Protein AF-A0A7W0XWY0-F1 (afdb_monomer)

Mean predicted aligned error: 8.89 Å

Foldseek 3Di:
DDDPVPPDDQDLPPDHRDSCLLVAPDAPCDPHDPDLEFAKEFEQDFDEDLPDLQAAHSCRCVVVPNPPPDPDPPPCVSVSRVVSHSYRQIAGPFAQEPVDPVSVPSWRLKYFYFYKYFDPVCVVVVVRGHDRFDQVLLQCLQVPVVTIFTAQPVVRDGDHTDGNSDMDRDGPPDYDHDGDPDTPDAHDPPRPDDGD

Radius of gyration: 17.17 Å; Cα contacts (8 Å, |Δi|>4): 371; chains: 1; bounding box: 44×43×45 Å

Secondary structure (DSSP, 8-state):
---TT------SSS----GGGGGSS-TT-TT-TT--EEEEEEESS-B--TT-TTB-STTHHHHTT-TTS--STT-HHHHHHIIIIIS---EES---BTT-TTTTS---SEEEEEEEEE-HHHHHTT-------HHHHHHHHHH-TTTEEEE-TTT--EE-SS--S-EE-------BSS--SS-SSPPPTT-SSPP-

pLDDT: mean 77.37, std 13.95, range [32.88, 97.62]

Sequence (196 aa):
MPDPMAERNSALERATYVPALHKSPYAGGDDFLGSARERLFGFVNGQTGRGNAQAQGLVHIAKDGLLQRDASAKDDELIGALRHGGDVLNVFGDFPTLSDPRHSNAYSPIWDAQLGLWTPKAVKAGLNKRQIDENRVLNLAATRPDLLTGVNPITGKPELFGSTGVTINCAVIGFTKQAPRMALAPNVPGSQFPPR

Structure (mmCIF, N/CA/C/O backbone):
data_AF-A0A7W0XWY0-F1
#
_entry.id   AF-A0A7W0XWY0-F1
#
loop_
_atom_site.group_PDB
_atom_site.id
_atom_site.type_symbol
_atom_site.label_atom_id
_atom_site.label_alt_id
_atom_site.label_comp_id
_atom_site.label_asym_id
_atom_site.label_entity_id
_atom_site.label_seq_id
_atom_site.pdbx_PDB_ins_code
_atom_site.Cartn_x
_atom_site.Cartn_y
_atom_site.Cartn_z
_atom_site.occupancy
_atom_site.B_iso_or_equiv
_atom_site.auth_seq_id
_atom_site.auth_comp_id
_atom_site.auth_asym_id
_atom_site.auth_atom_id
_atom_site.pdbx_PDB_model_num
ATOM 1 N N . MET A 1 1 ? 26.214 19.942 11.281 1.00 32.88 1 MET A N 1
ATOM 2 C CA . MET A 1 1 ? 24.767 19.926 11.586 1.00 32.88 1 MET A CA 1
ATOM 3 C C . MET A 1 1 ? 24.182 18.727 10.857 1.00 32.88 1 MET A C 1
ATOM 5 O O . MET A 1 1 ? 24.562 18.561 9.703 1.00 32.88 1 MET A O 1
ATOM 9 N N . PRO A 1 2 ? 23.393 17.847 11.493 1.00 37.28 2 PRO A N 1
ATOM 10 C CA . PRO A 1 2 ? 22.770 16.747 10.767 1.00 37.28 2 PRO A CA 1
ATOM 11 C C . PRO A 1 2 ? 21.745 17.316 9.777 1.00 37.28 2 PRO A C 1
ATOM 13 O O . PRO A 1 2 ? 21.046 18.277 10.091 1.00 37.28 2 PRO A O 1
ATOM 16 N N . ASP A 1 3 ? 21.732 16.756 8.571 1.00 39.22 3 ASP A N 1
ATOM 17 C CA . ASP A 1 3 ? 20.819 17.110 7.486 1.00 39.22 3 ASP A CA 1
ATOM 18 C C . ASP A 1 3 ? 19.358 16.868 7.927 1.00 39.22 3 ASP A C 1
ATOM 20 O O . ASP A 1 3 ? 19.027 15.738 8.300 1.00 39.22 3 ASP A O 1
ATOM 24 N N . PRO A 1 4 ? 18.477 17.886 7.907 1.00 44.53 4 PRO A N 1
ATOM 25 C CA . PRO A 1 4 ? 17.064 17.730 8.251 1.00 44.53 4 PRO A CA 1
ATOM 26 C C . PRO A 1 4 ? 16.292 16.777 7.316 1.00 44.53 4 PRO A C 1
ATOM 28 O O . PRO A 1 4 ? 15.155 16.436 7.624 1.00 44.53 4 PRO A O 1
ATOM 31 N N . MET A 1 5 ? 16.891 16.279 6.225 1.00 41.19 5 MET A N 1
ATOM 32 C CA . MET A 1 5 ? 16.330 15.198 5.397 1.00 41.19 5 MET A CA 1
ATOM 33 C C . MET A 1 5 ? 16.574 13.777 5.945 1.00 41.19 5 MET A C 1
ATOM 35 O O . MET A 1 5 ? 16.232 12.789 5.294 1.00 41.19 5 MET A O 1
ATOM 39 N N . ALA A 1 6 ? 17.168 13.632 7.134 1.00 43.97 6 ALA A N 1
ATOM 40 C CA . ALA A 1 6 ? 17.471 12.332 7.737 1.00 43.97 6 ALA A CA 1
ATOM 41 C C . ALA A 1 6 ? 16.318 11.705 8.549 1.00 43.97 6 ALA A C 1
ATOM 43 O O . ALA A 1 6 ? 16.554 10.733 9.270 1.00 43.97 6 ALA A O 1
ATOM 44 N N . GLU A 1 7 ? 15.082 12.198 8.438 1.00 41.78 7 GLU A N 1
ATOM 45 C CA . GLU A 1 7 ? 13.916 11.503 8.994 1.00 41.78 7 GLU A CA 1
ATOM 46 C C . GLU A 1 7 ? 13.498 10.379 8.033 1.00 41.78 7 GLU A C 1
ATOM 48 O O . GLU A 1 7 ? 12.750 10.557 7.073 1.00 41.78 7 GLU A O 1
ATOM 53 N N . ARG A 1 8 ? 14.108 9.207 8.229 1.00 48.16 8 ARG A N 1
ATOM 54 C CA . ARG A 1 8 ? 13.886 8.018 7.402 1.00 48.16 8 ARG A CA 1
ATOM 55 C C . ARG A 1 8 ? 12.762 7.188 8.002 1.00 48.16 8 ARG A C 1
ATOM 57 O O . ARG A 1 8 ? 12.787 6.901 9.196 1.00 48.16 8 ARG A O 1
ATOM 64 N N . ASN A 1 9 ? 11.827 6.760 7.155 1.00 48.00 9 ASN A N 1
ATOM 65 C CA . ASN A 1 9 ? 10.759 5.826 7.515 1.00 48.00 9 ASN A CA 1
ATOM 66 C C . ASN A 1 9 ? 11.338 4.645 8.315 1.00 48.00 9 ASN A C 1
ATOM 68 O O . ASN A 1 9 ? 12.220 3.932 7.835 1.00 48.00 9 ASN A O 1
ATOM 72 N N . SER A 1 10 ? 10.894 4.506 9.566 1.00 48.12 10 SER A N 1
ATOM 73 C CA . SER A 1 10 ? 11.545 3.693 10.600 1.00 48.12 10 SER A CA 1
ATOM 74 C C . SER A 1 10 ? 11.177 2.209 10.524 1.00 48.12 10 SER A C 1
ATOM 76 O O . SER A 1 10 ? 12.007 1.357 10.830 1.00 48.12 10 SER A O 1
ATOM 78 N N . ALA A 1 11 ? 9.959 1.912 10.078 1.00 56.91 11 ALA A N 1
ATOM 79 C CA . ALA A 1 11 ? 9.431 0.607 9.692 1.00 56.91 11 ALA A CA 1
ATOM 80 C C . ALA A 1 11 ? 7.979 0.818 9.240 1.00 56.91 11 ALA A C 1
ATOM 82 O O . ALA A 1 11 ? 7.273 1.619 9.850 1.00 56.91 11 ALA A O 1
ATOM 83 N N . LEU A 1 12 ? 7.511 0.102 8.213 1.00 57.78 12 LEU A N 1
ATOM 84 C CA . LEU A 1 12 ? 6.097 0.163 7.822 1.00 57.78 12 LEU A CA 1
ATOM 85 C C . LEU A 1 12 ? 5.215 -0.684 8.769 1.00 57.78 12 LEU A C 1
ATOM 87 O O . LEU A 1 12 ? 4.090 -0.297 9.066 1.00 57.78 12 LEU A O 1
ATOM 91 N N . GLU A 1 13 ? 5.748 -1.795 9.302 1.00 58.91 13 GLU A N 1
ATOM 92 C CA . GLU A 1 13 ? 4.983 -2.804 10.056 1.00 58.91 13 GLU A CA 1
ATOM 93 C C . GLU A 1 13 ? 5.849 -3.530 11.107 1.00 58.91 13 GLU A C 1
ATOM 95 O O . GLU A 1 13 ? 6.404 -4.589 10.834 1.00 58.91 13 GLU A O 1
ATOM 100 N N . ARG A 1 14 ? 6.008 -2.971 12.320 1.00 57.56 14 ARG A N 1
ATOM 101 C CA . ARG A 1 14 ? 6.750 -3.613 13.443 1.00 57.56 14 ARG A CA 1
ATOM 102 C C . ARG A 1 14 ? 8.104 -4.242 13.033 1.00 57.56 14 ARG A C 1
ATOM 104 O O . ARG A 1 14 ? 8.535 -5.239 13.610 1.00 57.56 14 ARG A O 1
ATOM 111 N N . ALA A 1 15 ? 8.766 -3.660 12.034 1.00 62.00 15 ALA A N 1
ATOM 112 C CA . ALA A 1 15 ? 9.993 -4.179 11.449 1.00 62.00 15 ALA A CA 1
ATOM 113 C C . ALA A 1 15 ? 11.229 -3.624 12.168 1.00 62.00 15 ALA A C 1
ATOM 115 O O . ALA A 1 15 ? 11.180 -2.603 12.856 1.00 62.00 15 ALA A O 1
ATOM 116 N N . THR A 1 16 ? 12.366 -4.294 11.993 1.00 60.44 16 THR A N 1
ATOM 117 C CA . THR A 1 16 ? 13.658 -3.773 12.443 1.00 60.44 16 THR A CA 1
ATOM 118 C C . THR A 1 16 ? 14.030 -2.539 11.621 1.00 60.44 16 THR A C 1
ATOM 120 O O . THR A 1 16 ? 13.948 -2.559 10.396 1.00 60.44 16 THR A O 1
ATOM 123 N N . TYR A 1 17 ? 14.477 -1.471 12.282 1.00 64.44 17 TYR A N 1
ATOM 124 C CA . TYR A 1 17 ? 14.991 -0.284 11.600 1.00 64.44 17 TYR A CA 1
ATOM 125 C C . TYR A 1 17 ? 16.298 -0.609 10.862 1.00 64.44 17 TYR A C 1
ATOM 127 O O . TYR A 1 17 ? 17.313 -0.917 11.489 1.00 64.44 17 TYR A O 1
ATOM 135 N N . VAL A 1 18 ? 16.282 -0.525 9.527 1.00 66.56 18 VAL A N 1
ATOM 136 C CA . VAL A 1 18 ? 17.444 -0.815 8.666 1.00 66.56 18 VAL A CA 1
ATOM 137 C C . VAL A 1 18 ? 17.745 0.383 7.750 1.00 66.56 18 VAL A C 1
ATOM 139 O O . VAL A 1 18 ? 17.424 0.367 6.561 1.00 66.56 18 VAL A O 1
ATOM 142 N N . PRO A 1 19 ? 18.404 1.446 8.249 1.00 67.75 19 PRO A N 1
ATOM 143 C CA . PRO A 1 19 ? 18.648 2.673 7.478 1.00 67.75 19 PRO A CA 1
ATOM 144 C C . PRO A 1 19 ? 19.548 2.480 6.255 1.00 67.75 19 PRO A C 1
ATOM 146 O O . PRO A 1 19 ? 19.535 3.308 5.340 1.00 67.75 19 PRO A O 1
ATOM 149 N N . ALA A 1 20 ? 20.336 1.403 6.231 1.00 70.44 20 ALA A N 1
ATOM 150 C CA . ALA A 1 20 ? 21.162 1.033 5.089 1.00 70.44 20 ALA A CA 1
ATOM 151 C C . ALA A 1 20 ? 20.321 0.655 3.857 1.00 70.44 20 ALA A C 1
ATOM 153 O O . ALA A 1 20 ? 20.777 0.869 2.737 1.00 70.44 20 ALA A O 1
ATOM 154 N N . LEU A 1 21 ? 19.084 0.175 4.047 1.00 71.06 21 LEU A N 1
ATOM 155 C CA . LEU A 1 21 ? 18.199 -0.250 2.960 1.00 71.06 21 LEU A CA 1
ATOM 156 C C . LEU A 1 21 ? 17.805 0.908 2.029 1.00 71.06 21 LEU A C 1
ATOM 158 O O . LEU A 1 21 ? 17.589 0.696 0.840 1.00 71.06 21 LEU A O 1
ATOM 162 N N . HIS A 1 22 ? 17.817 2.146 2.530 1.00 66.94 22 HIS A N 1
ATOM 163 C CA . HIS A 1 22 ? 17.632 3.352 1.717 1.00 66.94 22 HIS A CA 1
ATOM 164 C C . HIS A 1 22 ? 18.698 3.516 0.614 1.00 66.94 22 HIS A C 1
ATOM 166 O O . HIS A 1 22 ? 18.464 4.220 -0.359 1.00 66.94 22 HIS A O 1
ATOM 172 N N . LYS A 1 23 ? 19.865 2.869 0.744 1.00 70.06 23 LYS A N 1
ATOM 173 C CA . LYS A 1 23 ? 20.931 2.891 -0.273 1.00 70.06 23 LYS A CA 1
ATOM 174 C C . LYS A 1 23 ? 20.778 1.810 -1.348 1.00 70.06 23 LYS A C 1
ATOM 176 O O . LYS A 1 23 ? 21.657 1.686 -2.195 1.00 70.06 23 LYS A O 1
ATOM 181 N N . SER A 1 24 ? 19.731 0.987 -1.286 1.00 68.62 24 SER A N 1
ATOM 182 C CA . SER A 1 24 ? 19.459 0.025 -2.357 1.00 68.62 24 SER A CA 1
ATOM 183 C C . SER A 1 24 ? 19.199 0.760 -3.683 1.00 68.62 24 SER A C 1
ATOM 185 O O . SER A 1 24 ? 18.782 1.922 -3.645 1.00 68.62 24 SER A O 1
ATOM 187 N N . PRO A 1 25 ? 19.465 0.122 -4.842 1.00 63.25 25 PRO A N 1
ATOM 188 C CA . PRO A 1 25 ? 19.275 0.739 -6.156 1.00 63.25 25 PRO A CA 1
ATOM 189 C C . PRO A 1 25 ? 17.911 1.435 -6.260 1.00 63.25 25 PRO A C 1
ATOM 191 O O . PRO A 1 25 ? 16.934 0.932 -5.712 1.00 63.25 25 PRO A O 1
ATOM 194 N N . TYR A 1 26 ? 17.912 2.620 -6.873 1.00 69.06 26 TYR A N 1
ATOM 195 C CA . TYR A 1 26 ? 16.902 3.690 -6.840 1.00 69.06 26 TYR A CA 1
ATOM 196 C C . TYR A 1 26 ? 15.415 3.269 -6.770 1.00 69.06 26 TYR A C 1
ATOM 198 O O . TYR A 1 26 ? 14.980 2.278 -7.352 1.00 69.06 26 TYR A O 1
ATOM 206 N N . ALA A 1 27 ? 14.617 4.078 -6.061 1.00 69.69 27 ALA A N 1
ATOM 207 C CA . ALA A 1 27 ? 13.162 3.935 -5.974 1.00 69.69 27 ALA A CA 1
ATOM 208 C C . ALA A 1 27 ? 12.487 4.124 -7.347 1.00 69.69 27 ALA A C 1
ATOM 210 O O . ALA A 1 27 ? 13.005 4.851 -8.195 1.00 69.69 27 ALA A O 1
ATOM 211 N N . GLY A 1 28 ? 11.351 3.458 -7.577 1.00 67.56 28 GLY A N 1
ATOM 212 C CA . GLY A 1 28 ? 10.678 3.448 -8.882 1.00 67.56 28 GLY A CA 1
ATOM 213 C C . GLY A 1 28 ? 11.388 2.631 -9.969 1.00 67.56 28 GLY A C 1
ATOM 214 O O . GLY A 1 28 ? 10.981 2.685 -11.123 1.00 67.56 28 GLY A O 1
ATOM 215 N N . GLY A 1 29 ? 12.429 1.870 -9.618 1.00 66.56 29 GLY A N 1
ATOM 216 C CA . GLY A 1 29 ? 13.173 1.001 -10.533 1.00 66.56 29 GLY A CA 1
ATOM 217 C C . GLY A 1 29 ? 12.490 -0.328 -10.866 1.00 66.56 29 GLY A C 1
ATOM 218 O O . GLY A 1 29 ? 13.192 -1.282 -11.176 1.00 66.56 29 GLY A O 1
ATOM 219 N N . ASP A 1 30 ? 11.170 -0.432 -10.759 1.00 71.81 30 ASP A N 1
ATOM 220 C CA . ASP A 1 30 ? 10.444 -1.654 -11.127 1.00 71.81 30 ASP A CA 1
ATOM 221 C C . ASP A 1 30 ? 10.714 -2.040 -12.592 1.00 71.81 30 ASP A C 1
ATOM 223 O O . ASP A 1 30 ? 10.689 -1.168 -13.461 1.00 71.81 30 ASP A O 1
ATOM 227 N N . ASP A 1 31 ? 11.023 -3.312 -12.859 1.00 67.38 31 ASP A N 1
ATOM 228 C CA . ASP A 1 31 ? 11.358 -3.844 -14.195 1.00 67.38 31 ASP A CA 1
ATOM 229 C C . ASP A 1 31 ? 12.529 -3.150 -14.949 1.00 67.38 31 ASP A C 1
ATOM 231 O O . ASP A 1 31 ? 12.744 -3.372 -16.146 1.00 67.38 31 ASP A O 1
ATOM 235 N N . PHE A 1 32 ? 13.353 -2.334 -14.276 1.00 61.06 32 PHE A N 1
ATOM 236 C CA . PHE A 1 32 ? 14.534 -1.712 -14.892 1.00 61.06 32 PHE A CA 1
ATOM 237 C C . PHE A 1 32 ? 15.769 -2.627 -14.888 1.00 61.06 32 PHE A C 1
ATOM 239 O O . PHE A 1 32 ? 16.029 -3.369 -13.938 1.00 61.06 32 PHE A O 1
ATOM 246 N N . LEU A 1 33 ? 16.614 -2.508 -15.925 1.00 56.12 33 LEU A N 1
ATOM 247 C CA . LEU A 1 33 ? 17.887 -3.234 -16.015 1.00 56.12 33 LEU A CA 1
ATOM 248 C C . LEU A 1 33 ? 18.756 -2.968 -14.771 1.00 56.12 33 LEU A C 1
ATOM 250 O O . LEU A 1 33 ? 19.135 -1.830 -14.493 1.00 56.12 33 LEU A O 1
ATOM 254 N N . GLY A 1 34 ? 19.098 -4.036 -14.045 1.00 55.56 34 GLY A N 1
ATOM 255 C CA . GLY A 1 34 ? 19.919 -3.963 -12.832 1.00 55.56 34 GLY A CA 1
ATOM 256 C C . GLY A 1 34 ? 19.151 -3.600 -11.556 1.00 55.56 34 GLY A C 1
ATOM 257 O O . GLY A 1 34 ? 19.778 -3.396 -10.516 1.00 55.56 34 GLY A O 1
ATOM 258 N N . SER A 1 35 ? 17.819 -3.533 -11.614 1.00 66.75 35 SER A N 1
ATOM 259 C CA . SER A 1 35 ? 16.963 -3.387 -10.442 1.00 66.75 35 SER A CA 1
ATOM 260 C C . SER A 1 35 ? 16.422 -4.740 -9.993 1.00 66.75 35 SER A C 1
ATOM 262 O O . SER A 1 35 ? 15.996 -5.559 -10.799 1.00 66.75 35 SER A O 1
ATOM 264 N N . ALA A 1 36 ? 16.441 -4.961 -8.683 1.00 63.75 36 ALA A N 1
ATOM 265 C CA . ALA A 1 36 ? 15.803 -6.098 -8.028 1.00 63.75 36 ALA A CA 1
ATOM 266 C C . ALA A 1 36 ? 14.648 -5.593 -7.151 1.00 63.75 36 ALA A C 1
ATOM 268 O O . ALA A 1 36 ? 14.542 -5.994 -5.991 1.00 63.75 36 ALA A O 1
ATOM 269 N N . ARG A 1 37 ? 13.898 -4.605 -7.669 1.00 78.38 37 ARG A N 1
ATOM 270 C CA . ARG A 1 37 ? 12.720 -4.011 -7.035 1.00 78.38 37 ARG A CA 1
ATOM 271 C C . ARG A 1 37 ? 11.464 -4.385 -7.805 1.00 78.38 37 ARG A C 1
ATOM 273 O O . ARG A 1 37 ? 11.477 -4.319 -9.025 1.00 78.38 37 ARG A O 1
ATOM 280 N N . GLU A 1 38 ? 10.398 -4.650 -7.063 1.00 80.12 38 GLU A N 1
ATOM 281 C CA . GLU A 1 38 ? 9.042 -4.853 -7.574 1.00 80.12 38 GLU A CA 1
ATOM 282 C C . GLU A 1 38 ? 8.068 -3.970 -6.779 1.00 80.12 38 GLU A C 1
ATOM 284 O O . GLU A 1 38 ? 8.341 -3.606 -5.630 1.00 80.12 38 GLU A O 1
ATOM 289 N N . ARG A 1 39 ? 6.937 -3.582 -7.368 1.00 86.19 39 ARG A N 1
ATOM 290 C CA . ARG A 1 39 ? 5.938 -2.742 -6.700 1.00 86.19 39 ARG A CA 1
ATOM 291 C C . ARG A 1 39 ? 5.129 -3.534 -5.680 1.00 86.19 39 ARG A C 1
ATOM 293 O O . ARG A 1 39 ? 4.602 -4.611 -5.955 1.00 86.19 39 ARG A O 1
ATOM 300 N N . LEU A 1 40 ? 4.960 -2.940 -4.502 1.00 86.69 40 LEU A N 1
ATOM 301 C CA . LEU A 1 40 ? 4.012 -3.407 -3.494 1.00 86.69 40 LEU A CA 1
ATOM 302 C C . LEU A 1 40 ? 3.068 -2.268 -3.142 1.00 86.69 40 LEU A C 1
ATOM 304 O O . LEU A 1 40 ? 3.503 -1.211 -2.680 1.00 86.69 40 LEU A O 1
ATOM 308 N N . PHE A 1 41 ? 1.775 -2.470 -3.360 1.00 89.56 41 PHE A N 1
ATOM 309 C CA . PHE A 1 41 ? 0.780 -1.453 -3.063 1.00 89.56 41 PHE A CA 1
ATOM 310 C C . PHE A 1 41 ? 0.221 -1.670 -1.662 1.00 89.56 41 PHE A C 1
ATOM 312 O O . PHE A 1 41 ? -0.251 -2.755 -1.316 1.00 89.56 41 PHE A O 1
ATOM 319 N N . GLY A 1 42 ? 0.251 -0.603 -0.872 1.00 90.38 42 GLY A N 1
ATOM 320 C CA . GLY A 1 42 ? -0.350 -0.537 0.455 1.00 90.38 42 GLY A CA 1
ATOM 321 C C . GLY A 1 42 ? -1.226 0.701 0.571 1.00 90.38 42 GLY A C 1
ATOM 322 O O . GLY A 1 42 ? -1.146 1.607 -0.255 1.00 90.38 42 GLY A O 1
ATOM 323 N N . PHE A 1 43 ? -2.068 0.768 1.598 1.00 91.25 43 PHE A N 1
ATOM 324 C CA . PHE A 1 43 ? -2.921 1.934 1.834 1.00 91.25 43 PHE A CA 1
ATOM 325 C C . PHE A 1 43 ? -2.644 2.520 3.211 1.00 91.25 43 PHE A C 1
ATOM 327 O O . PHE A 1 43 ? -2.580 1.798 4.199 1.00 91.25 43 PHE A O 1
ATOM 334 N N . VAL A 1 44 ? -2.490 3.839 3.298 1.00 90.00 44 VAL A N 1
ATOM 335 C CA . VAL A 1 44 ? -2.285 4.538 4.574 1.00 90.00 44 VAL A CA 1
ATOM 336 C C . VAL A 1 44 ? -3.553 4.494 5.412 1.00 90.00 44 VAL A C 1
ATOM 338 O O . VAL A 1 44 ? -3.524 4.203 6.606 1.00 90.00 44 VAL A O 1
ATOM 341 N N . ASN A 1 45 ? -4.684 4.782 4.777 1.00 91.19 45 ASN A N 1
ATOM 342 C CA . ASN A 1 45 ? -6.006 4.775 5.378 1.00 91.19 45 ASN A CA 1
ATOM 343 C C . ASN A 1 45 ? -6.944 3.843 4.602 1.00 91.19 45 ASN A C 1
ATOM 345 O O . ASN A 1 45 ? -6.588 3.281 3.575 1.00 91.19 45 ASN A O 1
ATOM 349 N N . GLY A 1 46 ? -8.164 3.698 5.099 1.00 90.12 46 GLY A N 1
ATOM 350 C CA . GLY A 1 46 ? -9.192 2.865 4.495 1.00 90.12 46 GLY A CA 1
ATOM 351 C C . GLY A 1 46 ? -10.340 2.688 5.471 1.00 90.12 46 GLY A C 1
ATOM 352 O O . GLY A 1 46 ? -10.437 3.417 6.466 1.00 90.12 46 GLY A O 1
ATOM 353 N N . GLN A 1 47 ? -11.244 1.766 5.164 1.00 90.06 47 GLN A N 1
ATOM 354 C CA . GLN A 1 47 ? -12.262 1.383 6.133 1.00 90.06 47 GLN A CA 1
ATOM 355 C C . GLN A 1 47 ? -11.627 0.557 7.259 1.00 90.06 47 GLN A C 1
ATOM 357 O O . GLN A 1 47 ? -10.575 -0.057 7.078 1.00 90.06 47 GLN A O 1
ATOM 362 N N . THR A 1 48 ? -12.251 0.562 8.435 1.00 86.12 48 THR A N 1
ATOM 363 C CA . THR A 1 48 ? -11.787 -0.209 9.597 1.00 86.12 48 THR A CA 1
ATOM 364 C C . THR A 1 48 ? -12.917 -1.041 10.201 1.00 86.12 48 THR A C 1
ATOM 366 O O . THR A 1 48 ? -14.030 -1.053 9.657 1.00 86.12 48 THR A O 1
ATOM 369 N N . GLY A 1 49 ? -12.623 -1.765 11.282 1.00 80.38 49 GLY A N 1
ATOM 370 C CA . GLY A 1 49 ? -13.550 -2.649 11.972 1.00 80.38 49 GLY A CA 1
ATOM 371 C C . GLY A 1 49 ? -13.334 -4.126 11.643 1.00 80.38 49 GLY A C 1
ATOM 372 O O . GLY A 1 49 ? -13.377 -4.539 10.487 1.00 80.38 49 GLY A O 1
ATOM 373 N N . ARG A 1 50 ? -13.215 -4.946 12.690 1.00 74.94 50 ARG A N 1
ATOM 374 C CA . ARG A 1 50 ? -12.998 -6.406 12.635 1.00 74.94 50 ARG A CA 1
ATOM 375 C C . ARG A 1 50 ? -14.014 -7.191 11.791 1.00 74.94 50 ARG A C 1
ATOM 377 O O . ARG A 1 50 ? -13.676 -8.225 11.227 1.00 74.94 50 ARG A O 1
ATOM 384 N N . GLY A 1 51 ? -15.266 -6.738 11.734 1.00 78.06 51 GLY A N 1
ATOM 385 C CA . GLY A 1 51 ? -16.328 -7.376 10.941 1.00 78.06 51 GLY A CA 1
ATOM 386 C C . GLY A 1 51 ? -16.443 -6.847 9.509 1.00 78.06 51 GLY A C 1
ATOM 387 O O . GLY A 1 51 ? -17.318 -7.283 8.762 1.00 78.06 51 GLY A O 1
ATOM 388 N N . ASN A 1 52 ? -15.612 -5.878 9.126 1.00 84.06 52 ASN A N 1
ATOM 389 C CA . ASN A 1 52 ? -15.723 -5.213 7.842 1.00 84.06 52 ASN A CA 1
ATOM 390 C C . ASN A 1 52 ? -14.826 -5.888 6.800 1.00 84.06 52 ASN A C 1
ATOM 392 O O . ASN A 1 52 ? -13.615 -5.709 6.797 1.00 84.06 52 ASN A O 1
ATOM 396 N N . ALA A 1 53 ? -15.426 -6.578 5.829 1.00 84.94 53 ALA A N 1
ATOM 397 C CA . ALA A 1 53 ? -14.686 -7.198 4.725 1.00 84.94 53 ALA A CA 1
ATOM 398 C C . ALA A 1 53 ? -13.934 -6.192 3.825 1.00 84.94 53 ALA A C 1
ATOM 400 O O . ALA A 1 53 ? -13.140 -6.601 2.977 1.00 84.94 53 ALA A O 1
ATOM 401 N N . GLN A 1 54 ? -14.213 -4.893 3.962 1.00 88.06 54 GLN A N 1
ATOM 402 C CA . GLN A 1 54 ? -13.516 -3.806 3.277 1.00 88.06 54 GLN A CA 1
ATOM 403 C C . GLN A 1 54 ? -12.430 -3.146 4.137 1.00 88.06 54 GLN A C 1
ATOM 405 O O . GLN A 1 54 ? -11.833 -2.171 3.681 1.00 88.06 54 GLN A O 1
ATOM 410 N N . ALA A 1 55 ? -12.191 -3.637 5.358 1.00 86.81 55 ALA A N 1
ATOM 411 C CA . ALA A 1 55 ? -11.104 -3.150 6.189 1.00 86.81 55 ALA A CA 1
ATOM 412 C C . ALA A 1 55 ? -9.762 -3.302 5.457 1.00 86.81 55 ALA A C 1
ATOM 414 O O . ALA A 1 55 ? -9.495 -4.351 4.862 1.00 86.81 55 ALA A O 1
ATOM 415 N N . GLN A 1 56 ? -8.981 -2.218 5.435 1.00 87.94 56 GLN A N 1
ATOM 416 C CA . GLN A 1 56 ? -7.641 -2.166 4.851 1.00 87.94 56 GLN A CA 1
ATOM 417 C C . GLN A 1 56 ? -6.917 -0.890 5.300 1.00 87.94 56 GLN A C 1
ATOM 419 O O . GLN A 1 56 ? -7.520 0.187 5.350 1.00 87.94 56 GLN A O 1
ATOM 424 N N . GLY A 1 57 ? -5.612 -0.999 5.540 1.00 87.06 57 GLY A N 1
ATOM 425 C CA . GLY A 1 57 ? -4.686 0.131 5.597 1.00 87.06 57 GLY A CA 1
ATOM 426 C C . GLY A 1 57 ? -3.931 0.281 6.919 1.00 87.06 57 GLY A C 1
ATOM 427 O O . GLY A 1 57 ? -4.376 -0.189 7.962 1.00 87.06 57 GLY A O 1
ATOM 428 N N . LEU A 1 58 ? -2.794 0.984 6.876 1.00 83.19 58 LEU A N 1
ATOM 429 C CA . LEU A 1 58 ? -1.809 1.095 7.965 1.00 83.19 58 LEU A CA 1
ATOM 430 C C . LEU A 1 58 ? -2.415 1.549 9.299 1.00 83.19 58 LEU A C 1
ATOM 432 O O . LEU A 1 58 ? -2.050 1.052 10.362 1.00 83.19 58 LEU A O 1
ATOM 436 N N . VAL A 1 59 ? -3.359 2.493 9.267 1.00 80.94 59 VAL A N 1
ATOM 437 C CA . VAL A 1 59 ? -3.969 3.040 10.494 1.00 80.94 59 VAL A CA 1
ATOM 438 C C . VAL A 1 59 ? -5.024 2.130 11.127 1.00 80.94 59 VAL A C 1
ATOM 440 O O . VAL A 1 59 ? -5.556 2.485 12.178 1.00 80.94 59 VAL A O 1
ATOM 443 N N . HIS A 1 60 ? -5.370 0.997 10.512 1.00 78.00 60 HIS A N 1
ATOM 444 C CA . HIS A 1 60 ? -6.457 0.137 10.978 1.00 78.00 60 HIS A CA 1
ATOM 445 C C . HIS A 1 60 ? -6.243 -0.343 12.422 1.00 78.00 60 HIS A C 1
ATOM 447 O O . HIS A 1 60 ? -7.067 -0.054 13.285 1.00 78.00 60 HIS A O 1
ATOM 453 N N . ILE A 1 61 ? -5.102 -0.982 12.713 1.00 77.56 61 ILE A N 1
ATOM 454 C CA . ILE A 1 61 ? -4.761 -1.506 14.054 1.00 77.56 61 ILE A CA 1
ATOM 455 C C . ILE A 1 61 ? -4.753 -0.397 15.115 1.00 77.56 61 ILE A C 1
ATOM 457 O O . ILE A 1 61 ? -5.130 -0.622 16.265 1.00 77.56 61 ILE A O 1
ATOM 461 N N . ALA A 1 62 ? -4.366 0.820 14.725 1.00 79.19 62 ALA A N 1
ATOM 462 C CA . ALA A 1 62 ? -4.415 1.994 15.590 1.00 79.19 62 ALA A CA 1
ATOM 463 C C . ALA A 1 62 ? -5.840 2.424 15.921 1.00 79.19 62 ALA A C 1
ATOM 465 O O . ALA A 1 62 ? -6.174 2.599 17.092 1.00 79.19 62 ALA A O 1
ATOM 466 N N . LYS A 1 63 ? -6.682 2.581 14.900 1.00 81.75 63 LYS A N 1
ATOM 467 C CA . LYS A 1 63 ? -8.064 3.039 15.070 1.00 81.75 63 LYS A CA 1
ATOM 468 C C . LYS A 1 63 ? -8.942 2.022 15.782 1.00 81.75 63 LYS A C 1
ATOM 470 O O . LYS A 1 63 ? -9.849 2.423 16.504 1.00 81.75 63 LYS A O 1
ATOM 475 N N . ASP A 1 64 ? -8.625 0.745 15.631 1.00 77.69 64 ASP A N 1
ATOM 476 C CA . ASP A 1 64 ? -9.350 -0.341 16.280 1.00 77.69 64 ASP A CA 1
ATOM 477 C C . ASP A 1 64 ? -8.814 -0.622 17.705 1.00 77.69 64 ASP A C 1
ATOM 479 O O . ASP A 1 64 ? -9.309 -1.512 18.389 1.00 77.69 64 ASP A O 1
ATOM 483 N N . GLY A 1 65 ? -7.845 0.170 18.195 1.00 80.62 65 GLY A N 1
ATOM 484 C CA . GLY A 1 65 ? -7.392 0.152 19.594 1.00 80.62 65 GLY A CA 1
ATOM 485 C C . GLY A 1 65 ? -6.393 -0.957 19.938 1.00 80.62 65 GLY A C 1
ATOM 486 O O . GLY A 1 65 ? -6.168 -1.245 21.113 1.00 80.62 65 GLY A O 1
ATOM 487 N N . LEU A 1 66 ? -5.767 -1.570 18.933 1.00 80.94 66 LEU A N 1
ATOM 488 C CA . LEU A 1 66 ? -4.968 -2.787 19.082 1.00 80.94 66 LEU A CA 1
ATOM 489 C C . LEU A 1 66 ? -3.449 -2.539 19.119 1.00 80.94 66 LEU A C 1
ATOM 491 O O . LEU A 1 66 ? -2.681 -3.486 19.235 1.00 80.94 66 LEU A O 1
ATOM 495 N N . LEU A 1 67 ? -2.973 -1.287 19.077 1.00 78.06 67 LEU A N 1
ATOM 496 C CA . LEU A 1 67 ? -1.524 -0.988 19.078 1.00 78.06 67 LEU A CA 1
ATOM 497 C C . LEU A 1 67 ? -0.776 -1.495 20.312 1.00 78.06 67 LEU A C 1
ATOM 499 O O . LEU A 1 67 ? 0.394 -1.853 20.215 1.00 78.06 67 LEU A O 1
ATOM 503 N N . GLN A 1 68 ? -1.442 -1.497 21.466 1.00 80.25 68 GLN A N 1
ATOM 504 C CA . GLN A 1 68 ? -0.84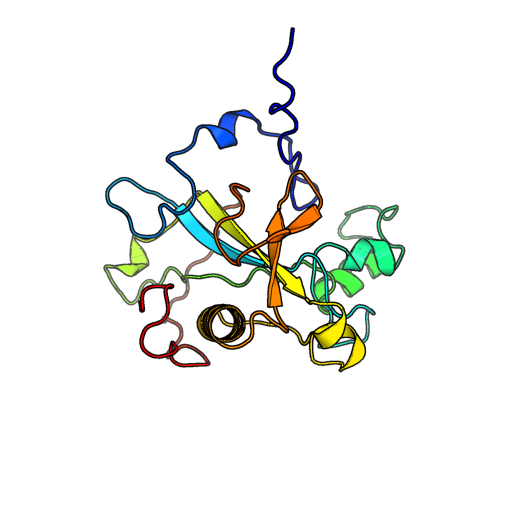4 -1.903 22.740 1.00 80.25 68 GLN A CA 1
ATOM 505 C C . GLN A 1 68 ? -0.915 -3.419 22.970 1.00 80.25 68 GLN A C 1
ATOM 507 O O . GLN A 1 68 ? -0.488 -3.903 24.015 1.00 80.25 68 GLN A O 1
ATOM 512 N N . ARG A 1 69 ? -1.496 -4.167 22.025 1.00 80.62 69 ARG A N 1
ATOM 513 C CA . ARG A 1 69 ? -1.620 -5.621 22.102 1.00 80.62 69 ARG A CA 1
ATOM 514 C C . ARG A 1 69 ? -0.279 -6.289 21.806 1.00 80.62 69 ARG A C 1
ATOM 516 O O . ARG A 1 69 ? 0.537 -5.788 21.019 1.00 80.62 69 ARG A O 1
ATOM 523 N N . ASP A 1 70 ? -0.057 -7.424 22.458 1.00 80.50 70 ASP A N 1
ATOM 524 C CA . ASP A 1 70 ? 1.121 -8.246 22.220 1.00 80.50 70 ASP A CA 1
ATOM 525 C C . ASP A 1 70 ? 0.995 -8.916 20.848 1.00 80.50 70 ASP A C 1
ATOM 527 O O . ASP A 1 70 ? -0.016 -9.541 20.542 1.00 80.50 70 ASP A O 1
ATOM 531 N N . ALA A 1 71 ? 2.028 -8.807 20.012 1.00 74.06 71 ALA A N 1
ATOM 532 C CA . ALA A 1 71 ? 2.045 -9.428 18.687 1.00 74.06 71 ALA A CA 1
ATOM 533 C C . ALA A 1 71 ? 2.460 -10.901 18.774 1.00 74.06 71 ALA A C 1
ATOM 535 O O . ALA A 1 71 ? 3.361 -11.350 18.064 1.00 74.06 71 ALA A O 1
ATOM 536 N N . SER A 1 72 ? 1.822 -11.649 19.672 1.00 79.12 72 SER A N 1
ATOM 537 C CA . SER A 1 72 ? 2.037 -13.081 19.818 1.00 79.12 72 SER A CA 1
ATOM 538 C C . SER A 1 72 ? 0.875 -13.868 19.231 1.00 79.12 72 SER A C 1
ATOM 540 O O . SER A 1 72 ? -0.268 -13.420 19.184 1.00 79.12 72 SER A O 1
ATOM 542 N N . ALA A 1 73 ? 1.160 -15.104 18.825 1.00 77.19 73 ALA A N 1
ATOM 543 C CA . ALA A 1 73 ? 0.147 -16.026 18.315 1.00 77.19 73 ALA A CA 1
ATOM 544 C C . ALA A 1 73 ? -0.934 -16.404 19.353 1.00 77.19 73 ALA A C 1
ATOM 546 O O . ALA A 1 73 ? -1.841 -17.155 19.017 1.00 77.19 73 ALA A O 1
ATOM 547 N N . LYS A 1 74 ? -0.816 -15.928 20.602 1.00 84.62 74 LYS A N 1
ATOM 548 C CA . LYS A 1 74 ? -1.790 -16.122 21.684 1.00 84.62 74 LYS A CA 1
ATOM 549 C C . LYS A 1 74 ? -2.814 -14.986 21.774 1.00 84.62 74 LYS A C 1
ATOM 551 O O . LYS A 1 74 ? -3.803 -15.134 22.484 1.00 84.62 74 LYS A O 1
ATOM 556 N N . ASP A 1 75 ? -2.569 -13.857 21.110 1.00 84.75 75 ASP A N 1
ATOM 557 C CA . ASP A 1 75 ? -3.511 -12.741 21.063 1.00 84.75 75 ASP A CA 1
ATOM 558 C C . ASP A 1 75 ? -4.522 -12.968 19.930 1.00 84.75 75 ASP A C 1
ATOM 560 O O . ASP A 1 75 ? -4.403 -12.445 18.820 1.00 84.75 75 ASP A O 1
ATOM 564 N N . ASP A 1 76 ? -5.519 -13.812 20.203 1.00 85.12 76 ASP A N 1
ATOM 565 C CA . ASP A 1 76 ? -6.559 -14.183 19.236 1.00 85.12 76 ASP A CA 1
ATOM 566 C C . ASP A 1 76 ? -7.373 -12.974 18.742 1.00 85.12 76 ASP A C 1
ATOM 568 O O . ASP A 1 76 ? -7.944 -13.003 17.647 1.00 85.12 76 ASP A O 1
ATOM 572 N N . GLU A 1 77 ? -7.430 -11.896 19.528 1.00 81.00 77 GLU A N 1
ATOM 573 C CA . GLU A 1 77 ? -8.109 -10.659 19.158 1.00 81.00 77 GLU A CA 1
ATOM 574 C C . GLU A 1 77 ? -7.315 -9.891 18.098 1.00 81.00 77 GLU A C 1
ATOM 576 O O . GLU A 1 77 ? -7.869 -9.566 17.043 1.00 81.00 77 GLU A O 1
ATOM 581 N N . LEU A 1 78 ? -6.018 -9.667 18.333 1.00 81.00 78 LEU A N 1
ATOM 582 C CA . LEU A 1 78 ? -5.116 -9.048 17.364 1.00 81.00 78 LEU A CA 1
ATOM 583 C C . LEU A 1 78 ? -5.009 -9.895 16.090 1.00 81.00 78 LEU A C 1
ATOM 585 O O . LEU A 1 78 ? -5.161 -9.376 14.984 1.00 81.00 78 LEU A O 1
ATOM 589 N N . ILE A 1 79 ? -4.805 -11.207 16.231 1.00 79.81 79 ILE A N 1
ATOM 590 C CA . ILE A 1 79 ? -4.737 -12.133 15.096 1.00 79.81 79 ILE A CA 1
ATOM 591 C C . ILE A 1 79 ? -6.061 -12.139 14.320 1.00 79.81 79 ILE A C 1
ATOM 593 O O . ILE A 1 79 ? -6.051 -12.142 13.088 1.00 79.81 79 ILE A O 1
ATOM 597 N N . GLY A 1 80 ? -7.204 -12.103 15.007 1.00 77.69 80 GLY A N 1
ATOM 598 C CA . GLY A 1 80 ? -8.520 -12.002 14.382 1.00 77.69 80 GLY A CA 1
ATOM 599 C C . GLY A 1 80 ? -8.715 -10.698 13.605 1.00 77.69 80 GLY A C 1
ATOM 600 O O . GLY A 1 80 ? -9.230 -10.733 12.487 1.00 77.69 80 GLY A O 1
ATOM 601 N N . ALA A 1 81 ? -8.277 -9.564 14.154 1.00 75.56 81 ALA A N 1
ATOM 602 C CA . ALA A 1 81 ? -8.321 -8.280 13.458 1.00 75.56 81 ALA A CA 1
ATOM 603 C C . ALA A 1 81 ? -7.463 -8.307 12.184 1.00 75.56 81 ALA A C 1
ATOM 605 O O . ALA A 1 81 ? -7.968 -8.005 11.105 1.00 75.56 81 ALA A O 1
ATOM 606 N N . LEU A 1 82 ? -6.215 -8.780 12.274 1.00 74.62 82 LEU A N 1
ATOM 607 C CA . LEU A 1 82 ? -5.310 -8.911 11.125 1.00 74.62 82 LEU A CA 1
ATOM 608 C C . LEU A 1 82 ? -5.884 -9.833 10.032 1.00 74.62 82 LEU A C 1
ATOM 610 O O . LEU A 1 82 ? -5.883 -9.478 8.853 1.00 74.62 82 LEU A O 1
ATOM 614 N N . ARG A 1 83 ? -6.454 -10.987 10.413 1.00 69.12 83 ARG A N 1
ATOM 615 C CA . ARG A 1 83 ? -7.035 -11.975 9.478 1.00 69.12 83 ARG A CA 1
ATOM 616 C C . ARG A 1 83 ? -8.243 -11.463 8.693 1.00 69.12 83 ARG A C 1
ATOM 618 O O . ARG A 1 83 ? -8.507 -11.967 7.603 1.00 69.12 83 ARG A O 1
ATOM 625 N N . HIS A 1 84 ? -8.984 -10.494 9.224 1.00 65.06 84 HIS A N 1
ATOM 626 C CA . HIS A 1 84 ? -10.212 -9.978 8.612 1.00 65.06 84 HIS A CA 1
ATOM 627 C C . HIS A 1 84 ? -10.042 -8.588 7.980 1.00 65.06 84 HIS A C 1
ATOM 629 O O . HIS A 1 84 ? -10.990 -7.812 7.923 1.00 65.06 84 HIS A O 1
ATOM 635 N N . GLY A 1 85 ? -8.854 -8.300 7.438 1.00 55.66 85 GLY A N 1
ATOM 636 C CA . GLY A 1 85 ? -8.564 -7.038 6.743 1.00 55.66 85 GLY A CA 1
ATOM 637 C C . GLY A 1 85 ? -7.915 -5.977 7.628 1.00 55.66 85 GLY A C 1
ATOM 638 O O . GLY A 1 85 ? -7.852 -4.815 7.240 1.00 55.66 85 GLY A O 1
ATOM 639 N N . GLY A 1 86 ? -7.442 -6.361 8.815 1.00 56.00 86 GLY A N 1
ATOM 640 C CA . GLY A 1 86 ? -6.792 -5.432 9.726 1.00 56.00 86 GLY A CA 1
ATOM 641 C C . GLY A 1 86 ? -5.315 -5.183 9.477 1.00 56.00 86 GLY A C 1
ATOM 642 O O . GLY A 1 86 ? -4.723 -4.354 10.160 1.00 56.00 86 GLY A O 1
ATOM 643 N N . ASP A 1 87 ? -4.731 -5.874 8.507 1.00 67.94 87 ASP A N 1
ATOM 644 C CA . ASP A 1 87 ? -3.393 -5.577 8.011 1.00 67.94 87 ASP A CA 1
ATOM 645 C C . ASP A 1 87 ? -3.446 -4.610 6.807 1.00 67.94 87 ASP A C 1
ATOM 647 O O . ASP A 1 87 ? -4.513 -4.319 6.254 1.00 67.94 87 ASP A O 1
ATOM 651 N N . VAL A 1 88 ? -2.287 -4.125 6.361 1.00 73.75 88 VAL A N 1
ATOM 652 C CA . VAL A 1 88 ? -2.128 -3.296 5.151 1.00 73.75 88 VAL A CA 1
ATOM 653 C C . VAL A 1 88 ? -2.734 -3.969 3.922 1.00 73.75 88 VAL A C 1
ATOM 655 O O . VAL A 1 88 ? -3.227 -3.277 3.027 1.00 73.75 88 VAL A O 1
ATOM 658 N N . LEU A 1 89 ? -2.759 -5.309 3.921 1.00 79.94 89 LEU A N 1
ATOM 659 C CA . LEU A 1 89 ? -3.160 -6.153 2.802 1.00 79.94 89 LEU A CA 1
ATOM 660 C C . LEU A 1 89 ? -2.339 -5.767 1.574 1.00 79.94 89 LEU A C 1
ATOM 662 O O . LEU A 1 89 ? -2.807 -5.072 0.674 1.00 79.94 89 LEU A O 1
ATOM 666 N N . ASN A 1 90 ? -1.080 -6.195 1.608 1.00 81.94 90 ASN A N 1
ATOM 667 C CA . ASN A 1 90 ? -0.113 -5.964 0.550 1.00 81.94 90 ASN A CA 1
ATOM 668 C C . ASN A 1 90 ? -0.651 -6.512 -0.779 1.00 81.94 90 ASN A C 1
ATOM 670 O O . ASN A 1 90 ? -0.885 -7.715 -0.923 1.00 81.94 90 ASN A O 1
ATOM 674 N N . VAL A 1 91 ? -0.874 -5.617 -1.740 1.00 86.88 91 VAL A N 1
ATOM 675 C CA . VAL A 1 91 ? -1.242 -5.981 -3.109 1.00 86.88 91 VAL A CA 1
ATOM 676 C C . VAL A 1 91 ? 0.049 -6.056 -3.906 1.00 86.88 91 VAL A C 1
ATOM 678 O O . VAL A 1 91 ? 0.748 -5.056 -4.059 1.00 86.88 91 VAL A O 1
ATOM 681 N N . PHE A 1 92 ? 0.388 -7.252 -4.369 1.00 80.69 92 PHE A N 1
ATOM 682 C CA . PHE A 1 92 ? 1.593 -7.486 -5.155 1.00 80.69 92 PHE A CA 1
ATOM 683 C C . PHE A 1 92 ? 1.412 -6.962 -6.579 1.00 80.69 92 PHE A C 1
ATOM 685 O O . PHE A 1 92 ? 0.352 -7.162 -7.177 1.00 80.69 92 PHE A O 1
ATOM 692 N N . GLY A 1 93 ? 2.441 -6.292 -7.096 1.00 76.75 93 GLY A N 1
ATOM 693 C CA . GLY A 1 93 ? 2.524 -5.928 -8.506 1.00 76.75 93 GLY A CA 1
ATOM 694 C C . GLY A 1 93 ? 2.758 -7.138 -9.410 1.00 76.75 93 GLY A C 1
ATOM 695 O O . GLY A 1 93 ? 2.134 -7.249 -10.459 1.00 76.75 93 GLY A O 1
ATOM 696 N N . ASP A 1 94 ? 3.569 -8.096 -8.959 1.00 75.38 94 ASP A N 1
ATOM 697 C CA . ASP A 1 94 ? 3.790 -9.359 -9.661 1.00 75.38 94 ASP A CA 1
ATOM 698 C C . ASP A 1 94 ? 3.870 -10.553 -8.706 1.00 75.38 94 ASP A C 1
ATOM 700 O O . ASP A 1 94 ? 4.230 -10.425 -7.531 1.00 75.38 94 ASP A O 1
ATOM 704 N N . PHE A 1 95 ? 3.529 -11.733 -9.226 1.00 70.06 95 PHE A N 1
ATOM 705 C CA . PHE A 1 95 ? 3.636 -12.999 -8.517 1.00 70.06 95 PHE A CA 1
ATOM 706 C C . PHE A 1 95 ? 4.633 -13.922 -9.217 1.00 70.06 95 PHE A C 1
ATOM 708 O O . PHE A 1 95 ? 4.352 -14.389 -10.326 1.00 70.06 95 PHE A O 1
ATOM 715 N N . PRO A 1 96 ? 5.723 -14.330 -8.540 1.00 69.69 96 PRO A N 1
ATOM 716 C CA . PRO A 1 96 ? 6.613 -15.322 -9.109 1.00 69.69 96 PRO A CA 1
ATOM 717 C C . PRO A 1 96 ? 5.854 -16.638 -9.323 1.00 69.69 96 PRO A C 1
ATOM 719 O O . PRO A 1 96 ? 5.166 -17.169 -8.436 1.00 69.69 96 PRO A O 1
ATOM 722 N N . THR A 1 97 ? 5.981 -17.181 -10.531 1.00 70.56 97 THR A N 1
ATOM 723 C CA . THR A 1 97 ? 5.329 -18.426 -10.939 1.00 70.56 97 THR A CA 1
ATOM 724 C C . THR A 1 97 ? 6.329 -19.385 -11.557 1.00 70.56 97 THR A C 1
ATOM 726 O O . THR A 1 97 ? 7.212 -18.989 -12.303 1.00 70.56 97 THR A O 1
ATOM 729 N N . LEU A 1 98 ? 6.159 -20.681 -11.296 1.00 77.56 98 LEU A N 1
ATOM 730 C CA . LEU A 1 98 ? 6.968 -21.721 -11.940 1.00 77.56 98 LEU A CA 1
ATOM 731 C C . LEU A 1 98 ? 6.569 -21.976 -13.402 1.00 77.56 98 LEU A C 1
ATOM 733 O O . LEU A 1 98 ? 7.269 -22.695 -14.108 1.00 77.56 98 LEU A O 1
ATOM 737 N N . SER A 1 99 ? 5.423 -21.447 -13.839 1.00 78.31 99 SER A N 1
ATOM 738 C CA . SER A 1 99 ? 4.857 -21.722 -15.167 1.00 78.31 99 SER A CA 1
ATOM 739 C C . SER A 1 99 ? 5.375 -20.809 -16.279 1.00 78.31 99 SER A C 1
ATOM 741 O O . SER A 1 99 ? 5.264 -21.168 -17.448 1.00 78.31 99 SER A O 1
ATOM 743 N N . ASP A 1 100 ? 5.965 -19.670 -15.924 1.00 75.38 100 ASP A N 1
ATOM 744 C CA . ASP A 1 100 ? 6.527 -18.708 -16.866 1.00 75.38 100 ASP A CA 1
ATOM 745 C C . ASP A 1 100 ? 8.021 -18.510 -16.558 1.00 75.38 100 ASP A C 1
ATOM 747 O O . ASP A 1 100 ? 8.341 -18.009 -15.481 1.00 75.38 100 ASP A O 1
ATOM 751 N N . PRO A 1 101 ? 8.943 -18.873 -17.471 1.00 72.06 101 PRO A N 1
ATOM 752 C CA . PRO A 1 101 ? 10.385 -18.714 -17.271 1.00 72.06 101 PRO A CA 1
ATOM 753 C C . PRO A 1 101 ? 10.850 -17.277 -16.983 1.00 72.06 101 PRO A C 1
ATOM 755 O O . PRO A 1 101 ? 11.899 -17.090 -16.357 1.00 72.06 101 PRO A O 1
ATOM 758 N N . ARG A 1 102 ? 10.098 -16.262 -17.437 1.00 72.56 102 ARG A N 1
ATOM 759 C CA . ARG A 1 102 ? 10.358 -14.854 -17.105 1.00 72.56 102 ARG A CA 1
ATOM 760 C C . ARG A 1 102 ? 10.034 -14.604 -15.633 1.00 72.56 102 ARG A C 1
ATOM 762 O O . ARG A 1 102 ? 10.889 -14.125 -14.895 1.00 72.56 102 ARG A O 1
ATOM 769 N N . HIS A 1 103 ? 8.841 -14.995 -15.194 1.00 71.88 103 HIS A N 1
ATOM 770 C CA . HIS A 1 103 ? 8.363 -14.746 -13.831 1.00 71.88 103 HIS A CA 1
ATOM 771 C C . HIS A 1 103 ? 8.928 -15.729 -12.787 1.00 71.88 103 HIS A C 1
ATOM 773 O O . HIS A 1 103 ? 8.977 -15.414 -11.601 1.00 71.88 103 HIS A O 1
ATOM 779 N N . SER A 1 104 ? 9.425 -16.904 -13.190 1.00 68.81 104 SER A N 1
ATOM 780 C CA . SER A 1 104 ? 10.048 -17.877 -12.278 1.00 68.81 104 SER A CA 1
ATOM 781 C C . SER A 1 104 ? 11.361 -17.373 -11.685 1.00 68.81 104 SER A C 1
ATOM 783 O O . SER A 1 104 ? 11.759 -17.813 -10.609 1.00 68.81 104 SER A O 1
ATOM 785 N N . ASN A 1 105 ? 12.023 -16.452 -12.390 1.00 67.50 105 ASN A N 1
ATOM 786 C CA . ASN A 1 105 ? 13.254 -15.794 -11.960 1.00 67.50 105 ASN A CA 1
ATOM 787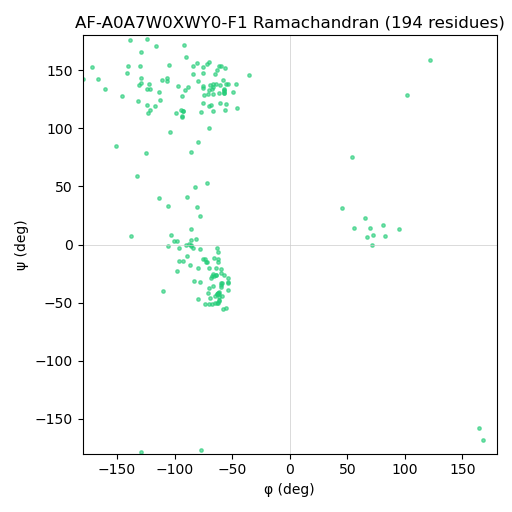 C C . ASN A 1 105 ? 13.027 -14.337 -11.524 1.00 67.50 105 ASN A C 1
ATOM 789 O O . ASN A 1 105 ? 13.973 -13.694 -11.075 1.00 67.50 105 ASN A O 1
ATOM 793 N N . ALA A 1 106 ? 11.795 -13.825 -11.609 1.00 67.31 106 ALA A N 1
ATOM 794 C CA . ALA A 1 106 ? 11.426 -12.458 -11.232 1.00 67.31 106 ALA A CA 1
ATOM 795 C C . ALA A 1 106 ? 11.238 -12.296 -9.711 1.00 67.31 106 ALA A C 1
ATOM 797 O O . ALA A 1 106 ? 10.403 -11.531 -9.237 1.00 67.31 106 ALA A O 1
ATOM 798 N N . TYR A 1 107 ? 11.998 -13.046 -8.909 1.00 69.94 107 TYR A N 1
ATOM 799 C CA . TYR A 1 107 ? 11.955 -12.873 -7.466 1.00 69.94 107 TYR A CA 1
ATOM 800 C C . TYR A 1 107 ? 12.596 -11.538 -7.088 1.00 69.94 107 TYR A C 1
ATOM 802 O O . TYR A 1 107 ? 13.794 -11.330 -7.295 1.00 69.94 107 TYR A O 1
ATOM 810 N N . SER A 1 108 ? 11.803 -10.675 -6.458 1.00 73.25 108 SER A N 1
ATOM 811 C CA . SER A 1 108 ? 12.284 -9.413 -5.924 1.00 73.25 108 SER A CA 1
ATOM 812 C C . SER A 1 108 ? 12.559 -9.524 -4.416 1.00 73.25 108 SER A C 1
ATOM 814 O O . SER A 1 108 ? 11.623 -9.685 -3.626 1.00 73.25 108 SER A O 1
ATOM 816 N N . PRO A 1 109 ? 13.826 -9.436 -3.962 1.00 72.25 109 PRO A N 1
ATOM 817 C CA . PRO A 1 109 ? 14.154 -9.375 -2.536 1.00 72.25 109 PRO A CA 1
ATOM 818 C C . PRO A 1 109 ? 13.818 -8.013 -1.913 1.00 72.25 109 PRO A C 1
ATOM 820 O O . PRO A 1 109 ? 13.873 -7.864 -0.692 1.00 72.25 109 PRO A O 1
ATOM 823 N N . ILE A 1 110 ? 13.533 -7.008 -2.743 1.00 78.12 110 ILE A N 1
ATOM 824 C CA . ILE A 1 110 ? 13.256 -5.639 -2.329 1.00 78.12 110 ILE A CA 1
ATOM 825 C C . ILE A 1 110 ? 11.977 -5.174 -3.019 1.00 78.12 110 ILE A C 1
ATOM 827 O O . ILE A 1 110 ? 11.782 -5.408 -4.203 1.00 78.12 110 ILE A O 1
ATOM 831 N N . TRP A 1 111 ? 11.104 -4.492 -2.297 1.00 81.12 111 TRP A N 1
ATOM 832 C CA . TRP A 1 111 ? 9.849 -3.991 -2.835 1.00 81.12 111 TRP A CA 1
ATOM 833 C C . TRP A 1 111 ? 9.757 -2.482 -2.658 1.00 81.12 111 TRP A C 1
ATOM 835 O O . TRP A 1 111 ? 10.150 -1.932 -1.622 1.00 81.12 111 TRP A O 1
ATOM 845 N N . ASP A 1 112 ? 9.261 -1.816 -3.692 1.00 85.44 112 ASP A N 1
ATOM 846 C CA . ASP A 1 112 ? 9.035 -0.382 -3.727 1.00 85.44 112 ASP A CA 1
ATOM 847 C C . ASP A 1 112 ? 7.595 -0.089 -3.314 1.00 85.44 112 ASP A C 1
ATOM 849 O O . ASP A 1 112 ? 6.647 -0.430 -4.030 1.00 85.44 112 ASP A O 1
ATOM 853 N N . ALA A 1 113 ? 7.419 0.508 -2.135 1.00 86.62 113 ALA A N 1
ATOM 854 C CA . ALA A 1 113 ? 6.081 0.707 -1.608 1.00 86.62 113 ALA A CA 1
ATOM 855 C C . ALA A 1 113 ? 5.380 1.856 -2.344 1.00 86.62 113 ALA A C 1
ATOM 857 O O . ALA A 1 113 ? 5.828 3.011 -2.320 1.00 86.62 113 ALA A O 1
ATOM 858 N N . GLN A 1 114 ? 4.237 1.547 -2.943 1.00 90.62 114 GLN A N 1
ATOM 859 C CA . GLN A 1 114 ? 3.320 2.527 -3.511 1.00 90.62 114 GLN A CA 1
ATOM 860 C C . GLN A 1 114 ? 2.130 2.682 -2.570 1.00 90.62 114 GLN A C 1
ATOM 862 O O . GLN A 1 114 ? 1.207 1.866 -2.561 1.00 90.62 114 GLN A O 1
ATOM 867 N N . LEU A 1 115 ? 2.191 3.705 -1.715 1.00 91.56 115 LEU A N 1
ATOM 868 C CA . LEU A 1 115 ? 1.212 3.896 -0.650 1.00 91.56 115 LEU A CA 1
ATOM 869 C C . LEU A 1 115 ? 0.072 4.804 -1.112 1.00 91.56 115 LEU A C 1
ATOM 871 O O . LEU A 1 115 ? 0.257 5.998 -1.348 1.00 91.56 115 LEU A O 1
ATOM 875 N N . GLY A 1 116 ? -1.124 4.229 -1.190 1.00 93.81 116 GLY A N 1
ATOM 876 C CA . GLY A 1 116 ? -2.361 4.934 -1.475 1.00 93.81 116 GLY A CA 1
ATOM 877 C C . GLY A 1 116 ? -2.938 5.645 -0.260 1.00 93.81 116 GLY A C 1
ATOM 878 O O . GLY A 1 116 ? -2.974 5.113 0.849 1.00 93.81 116 GLY A O 1
ATOM 879 N N . LEU A 1 117 ? -3.463 6.839 -0.487 1.00 95.38 117 LEU A N 1
ATOM 880 C CA . LEU A 1 117 ? -4.200 7.631 0.481 1.00 95.38 117 LEU A CA 1
ATOM 881 C C . LEU A 1 117 ? -5.581 7.950 -0.097 1.00 95.38 117 LEU A C 1
ATOM 883 O O . LEU A 1 117 ? -5.722 8.687 -1.073 1.00 95.38 117 LEU A O 1
ATOM 887 N N . TRP A 1 118 ? -6.623 7.389 0.512 1.00 96.75 118 TRP A N 1
ATOM 888 C CA . TRP A 1 118 ? -8.001 7.716 0.172 1.00 96.75 118 TRP A CA 1
ATOM 889 C C . TRP A 1 118 ? -8.301 9.156 0.545 1.00 96.75 118 TRP A C 1
ATOM 891 O O . TRP A 1 118 ? -8.096 9.568 1.694 1.00 96.75 118 TRP A O 1
ATOM 901 N N . THR A 1 119 ? -8.848 9.908 -0.406 1.00 97.06 119 THR A N 1
ATOM 902 C CA . THR A 1 119 ? -9.198 11.305 -0.169 1.00 97.06 119 THR A CA 1
ATOM 903 C C . THR A 1 119 ? -10.387 11.416 0.789 1.00 97.06 119 THR A C 1
ATOM 905 O O . THR A 1 119 ? -11.231 10.513 0.861 1.00 97.06 119 THR A O 1
ATOM 908 N N . PRO A 1 120 ? -10.549 12.560 1.479 1.00 96.31 120 PRO A N 1
ATOM 909 C CA . PRO A 1 120 ? -11.742 12.822 2.283 1.00 96.31 120 PRO A CA 1
ATOM 910 C C . PRO A 1 120 ? -13.050 12.651 1.498 1.00 96.31 120 PRO A C 1
ATOM 912 O O . PRO A 1 120 ? -14.050 12.197 2.052 1.00 96.31 120 PRO A O 1
ATOM 915 N N . LYS A 1 121 ? -13.039 12.957 0.193 1.00 97.19 121 LYS A N 1
ATOM 916 C CA . LYS A 1 121 ? -14.174 12.740 -0.712 1.00 97.19 121 LYS A CA 1
ATOM 917 C C . LYS A 1 121 ? -14.516 11.255 -0.834 1.00 97.19 121 LYS A C 1
ATOM 919 O O . LYS A 1 121 ? -15.678 10.895 -0.656 1.00 97.19 121 LYS A O 1
ATOM 924 N N . ALA A 1 122 ? -13.526 10.404 -1.115 1.00 97.62 122 ALA A N 1
ATOM 925 C CA . ALA A 1 122 ? -13.736 8.963 -1.230 1.00 97.62 122 ALA A CA 1
ATOM 926 C C . ALA A 1 122 ? -14.235 8.353 0.083 1.00 97.62 122 ALA A C 1
ATOM 928 O O . ALA A 1 122 ? -15.171 7.556 0.066 1.00 97.62 122 ALA A O 1
ATOM 929 N N . VAL A 1 123 ? -13.658 8.776 1.213 1.00 95.94 123 VAL A N 1
ATOM 930 C CA . VAL A 1 123 ? -14.073 8.330 2.550 1.00 95.94 123 VAL A CA 1
ATOM 931 C C . VAL A 1 123 ? -15.516 8.743 2.841 1.00 95.94 123 VAL A C 1
ATOM 933 O O . VAL A 1 123 ? -16.333 7.894 3.186 1.00 95.94 123 VAL A O 1
ATOM 936 N N . LYS A 1 124 ? -15.868 10.020 2.638 1.00 97.06 124 LYS A N 1
ATOM 937 C CA . LYS A 1 124 ? -17.231 10.529 2.868 1.00 97.06 124 LYS A CA 1
ATOM 938 C C . LYS A 1 124 ? -18.274 9.815 2.003 1.00 97.06 124 LYS A C 1
ATOM 940 O O . LYS A 1 124 ? -19.400 9.619 2.446 1.00 97.06 124 LYS A O 1
ATOM 945 N N . ALA A 1 125 ? -17.907 9.436 0.781 1.00 97.00 125 ALA A N 1
ATOM 946 C CA . ALA A 1 125 ? -18.784 8.731 -0.149 1.00 97.00 125 ALA A CA 1
ATOM 947 C C . ALA A 1 125 ? -18.795 7.198 0.037 1.00 97.00 125 ALA A C 1
ATOM 949 O O . ALA A 1 125 ? -19.488 6.509 -0.709 1.00 97.00 125 ALA A O 1
ATOM 950 N N . GLY A 1 126 ? -18.014 6.640 0.973 1.00 95.56 126 GLY A N 1
ATOM 951 C CA . GLY A 1 126 ? -17.891 5.187 1.1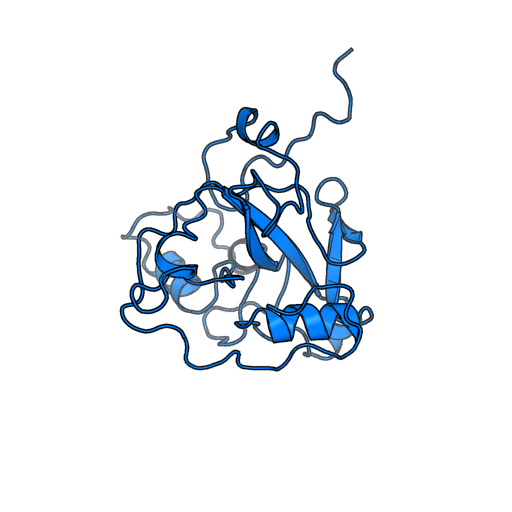62 1.00 95.56 126 GLY A CA 1
ATOM 952 C C . GLY A 1 126 ? -17.242 4.454 -0.022 1.00 95.56 126 GLY A C 1
ATOM 953 O O . GLY A 1 126 ? -17.459 3.256 -0.223 1.00 95.56 126 GLY A O 1
ATOM 954 N N . LEU A 1 127 ? -16.465 5.173 -0.838 1.00 96.50 127 LEU A N 1
ATOM 955 C CA . LEU A 1 127 ? -15.775 4.648 -2.021 1.00 96.50 127 LEU A CA 1
ATOM 956 C C . LEU A 1 127 ? -14.378 4.101 -1.706 1.00 96.50 127 LEU A C 1
ATOM 958 O O . LEU A 1 127 ? -13.789 3.437 -2.555 1.00 96.50 127 LEU A O 1
ATOM 962 N N . ASN A 1 128 ? -13.874 4.337 -0.493 1.00 94.38 128 ASN A N 1
ATOM 963 C CA . ASN A 1 128 ? -12.605 3.839 0.041 1.00 94.38 128 ASN A CA 1
ATOM 964 C C . ASN A 1 128 ? -12.633 2.328 0.346 1.00 94.38 128 ASN A C 1
ATOM 966 O O . ASN A 1 128 ? -12.381 1.897 1.467 1.00 94.38 128 ASN A O 1
ATOM 970 N N . LYS A 1 129 ? -13.018 1.531 -0.649 1.00 92.50 129 LYS A N 1
ATOM 971 C CA . LYS A 1 129 ? -13.179 0.076 -0.565 1.00 92.50 129 LYS A CA 1
ATOM 972 C C . LYS A 1 129 ? -11.836 -0.639 -0.681 1.00 92.50 129 LYS A C 1
ATOM 974 O O . LYS A 1 129 ? -10.914 -0.114 -1.305 1.00 92.50 129 LYS A O 1
ATOM 979 N N . ARG A 1 130 ? -11.760 -1.859 -0.150 1.00 91.25 130 ARG A N 1
ATOM 980 C CA . ARG A 1 130 ? -10.557 -2.697 -0.194 1.00 91.25 130 ARG A CA 1
ATOM 981 C C . ARG A 1 130 ? -10.102 -2.940 -1.634 1.00 91.25 130 ARG A C 1
ATOM 983 O O . ARG A 1 130 ? -10.917 -3.303 -2.486 1.00 91.25 130 ARG A O 1
ATOM 990 N N . GLN A 1 131 ? -8.807 -2.781 -1.885 1.00 92.19 131 GLN A N 1
ATOM 991 C CA . GLN A 1 131 ? -8.159 -3.097 -3.159 1.00 92.19 131 GLN A CA 1
ATOM 992 C C . GLN A 1 131 ? -7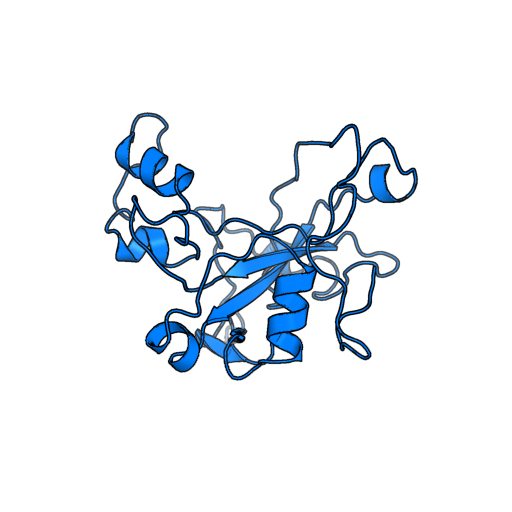.325 -4.371 -3.028 1.00 92.19 131 GLN A C 1
ATOM 994 O O . GLN A 1 131 ? -6.692 -4.589 -1.999 1.00 92.19 131 GLN A O 1
ATOM 999 N N . ILE A 1 132 ? -7.356 -5.208 -4.066 1.00 89.31 132 ILE A N 1
ATOM 1000 C CA . ILE A 1 132 ? -6.713 -6.535 -4.098 1.00 89.31 132 ILE A CA 1
ATOM 1001 C C . ILE A 1 132 ? -6.010 -6.828 -5.436 1.00 89.31 132 ILE A C 1
ATOM 1003 O O . ILE A 1 132 ? -5.617 -7.960 -5.683 1.00 89.31 132 ILE A O 1
ATOM 1007 N N . ASP A 1 133 ? -5.935 -5.836 -6.325 1.00 87.50 133 ASP A N 1
ATOM 1008 C CA . ASP A 1 133 ? -5.465 -5.982 -7.705 1.00 87.50 133 ASP A CA 1
ATOM 1009 C C . ASP A 1 133 ? -4.726 -4.716 -8.125 1.00 87.50 133 ASP A C 1
ATOM 1011 O O . ASP A 1 133 ? -5.266 -3.617 -7.972 1.00 87.50 133 ASP A O 1
ATOM 1015 N N . GLU A 1 134 ? -3.510 -4.874 -8.641 1.00 88.00 134 GLU A N 1
ATOM 1016 C CA . GLU A 1 134 ? -2.657 -3.766 -9.067 1.00 88.00 134 GLU A CA 1
ATOM 1017 C C . GLU A 1 134 ? -3.363 -2.869 -10.087 1.00 88.00 134 GLU A C 1
ATOM 1019 O O . GLU A 1 134 ? -3.481 -1.662 -9.866 1.00 88.00 134 GLU A O 1
ATOM 1024 N N . ASN A 1 135 ? -3.861 -3.440 -11.187 1.00 90.00 135 ASN A N 1
ATOM 1025 C CA . ASN A 1 135 ? -4.424 -2.653 -12.283 1.00 90.00 135 ASN A CA 1
ATOM 1026 C C . ASN A 1 135 ? -5.608 -1.818 -11.796 1.00 90.00 135 ASN A C 1
ATOM 1028 O O . ASN A 1 135 ? -5.765 -0.663 -12.184 1.00 90.00 135 ASN A O 1
ATOM 1032 N N . ARG A 1 136 ? -6.420 -2.348 -10.877 1.00 92.19 136 ARG A N 1
ATOM 1033 C CA . ARG A 1 136 ? -7.495 -1.580 -10.246 1.00 92.19 136 ARG A CA 1
ATOM 1034 C C . ARG A 1 136 ? -6.976 -0.380 -9.449 1.00 92.19 136 ARG A C 1
ATOM 1036 O O . ARG A 1 136 ? -7.579 0.691 -9.542 1.00 92.19 136 ARG A O 1
ATOM 1043 N N . VAL A 1 137 ? -5.886 -0.538 -8.695 1.00 93.00 137 VAL A N 1
ATOM 1044 C CA . VAL A 1 137 ? -5.247 0.560 -7.948 1.00 93.00 137 VAL A CA 1
ATOM 1045 C C . VAL A 1 137 ? -4.690 1.611 -8.905 1.00 93.00 137 VAL A C 1
ATOM 1047 O O . VAL A 1 137 ? -5.024 2.790 -8.775 1.00 93.00 137 VAL A O 1
ATOM 1050 N N . LEU A 1 138 ? -3.912 1.185 -9.902 1.00 92.06 138 LEU A N 1
ATOM 1051 C CA . LEU A 1 138 ? -3.288 2.066 -10.891 1.00 92.06 138 LEU A CA 1
ATOM 1052 C C . LEU A 1 138 ? -4.333 2.839 -11.700 1.00 92.06 138 LEU A C 1
ATOM 1054 O O . LEU A 1 138 ? -4.235 4.056 -11.843 1.00 92.06 138 LEU A O 1
ATOM 1058 N N . ASN A 1 139 ? -5.381 2.159 -12.163 1.00 93.62 139 ASN A N 1
ATOM 1059 C CA . ASN A 1 139 ? -6.477 2.782 -12.899 1.00 93.62 139 ASN A CA 1
ATOM 1060 C C . ASN A 1 139 ? -7.217 3.812 -12.059 1.00 93.62 139 ASN A C 1
ATOM 1062 O O . ASN A 1 139 ? -7.575 4.877 -12.561 1.00 93.62 139 ASN A O 1
ATOM 1066 N N . LEU A 1 140 ? -7.469 3.498 -10.788 1.00 94.75 140 LEU A N 1
ATOM 1067 C CA . LEU A 1 140 ? -8.141 4.416 -9.885 1.00 94.75 140 LEU A CA 1
ATOM 1068 C C . LEU A 1 140 ? -7.285 5.662 -9.641 1.00 94.75 140 LEU A C 1
ATOM 1070 O O . LEU A 1 140 ? -7.805 6.769 -9.734 1.00 94.75 140 LEU A O 1
ATOM 1074 N N . ALA A 1 141 ? -5.984 5.497 -9.404 1.00 93.81 141 ALA A N 1
ATOM 1075 C CA . ALA A 1 141 ? -5.057 6.611 -9.244 1.00 93.81 141 ALA A CA 1
ATOM 1076 C C . ALA A 1 141 ? -4.937 7.466 -10.520 1.00 93.81 141 ALA A C 1
ATOM 1078 O O . ALA A 1 141 ? -4.953 8.693 -10.444 1.00 93.81 141 ALA A O 1
ATOM 1079 N N . ALA A 1 142 ? -4.865 6.829 -11.693 1.00 92.44 142 ALA A N 1
ATOM 1080 C CA . ALA A 1 142 ? -4.712 7.515 -12.975 1.00 92.44 142 ALA A CA 1
ATOM 1081 C C . ALA A 1 142 ? -5.982 8.266 -13.405 1.00 92.44 142 ALA A C 1
ATOM 1083 O O . ALA A 1 142 ? -5.908 9.387 -13.901 1.00 92.44 142 ALA A O 1
ATOM 1084 N N . THR A 1 143 ? -7.159 7.660 -13.226 1.00 94.19 143 THR A N 1
ATOM 1085 C CA . THR A 1 143 ? -8.425 8.216 -13.743 1.00 94.19 143 THR A CA 1
ATOM 1086 C C . THR A 1 143 ? -9.224 8.991 -12.706 1.00 94.19 143 THR A C 1
ATOM 1088 O O . THR A 1 143 ? -10.051 9.825 -13.072 1.00 94.19 143 THR A O 1
ATOM 1091 N N . ARG A 1 144 ? -9.008 8.722 -11.414 1.00 94.94 144 ARG A N 1
ATOM 1092 C CA . ARG A 1 144 ? -9.744 9.312 -10.289 1.00 94.94 144 ARG A CA 1
ATOM 1093 C C . ARG A 1 144 ? -8.793 9.804 -9.189 1.00 94.94 144 ARG A C 1
ATOM 1095 O O . ARG A 1 144 ? -8.949 9.405 -8.029 1.00 94.94 144 ARG A O 1
ATOM 1102 N N . PRO A 1 145 ? -7.866 10.734 -9.497 1.00 93.94 145 PRO A N 1
ATOM 1103 C CA . PRO A 1 145 ? -7.003 11.345 -8.482 1.00 93.94 145 PRO A CA 1
ATOM 1104 C C . PRO A 1 145 ? -7.799 12.138 -7.427 1.00 93.94 145 PRO A C 1
ATOM 1106 O O . PRO A 1 145 ? -7.297 12.440 -6.350 1.00 93.94 145 PRO A O 1
ATOM 1109 N N . ASP A 1 146 ? -9.077 12.442 -7.693 1.00 95.69 146 ASP A N 1
ATOM 1110 C CA . ASP A 1 146 ? -10.011 13.004 -6.715 1.00 95.69 146 ASP A CA 1
ATOM 1111 C C . ASP A 1 146 ? -10.453 12.000 -5.632 1.00 95.69 146 ASP A C 1
ATOM 1113 O O . ASP A 1 146 ? -11.020 12.409 -4.614 1.00 95.69 146 ASP A O 1
ATOM 1117 N N . LEU A 1 147 ? -10.230 10.698 -5.841 1.00 97.00 147 LEU A N 1
ATOM 1118 C CA . LEU A 1 147 ? -10.588 9.618 -4.917 1.00 97.00 147 LEU A CA 1
ATOM 1119 C C . LEU A 1 147 ? -9.377 8.953 -4.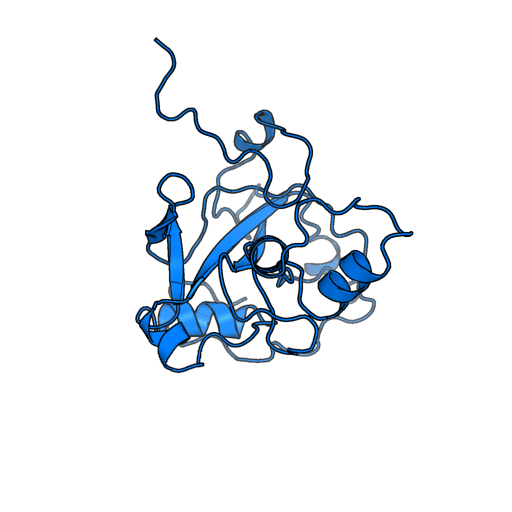259 1.00 97.00 147 LEU A C 1
ATOM 1121 O O . LEU A 1 147 ? -9.447 8.638 -3.069 1.00 97.00 147 LEU A O 1
ATOM 1125 N N . LEU A 1 148 ? -8.295 8.741 -5.008 1.00 97.00 148 LEU A N 1
ATOM 1126 C CA . LEU A 1 148 ? -7.085 8.081 -4.527 1.00 97.00 148 LEU A CA 1
ATOM 1127 C C . LEU A 1 148 ? -5.850 8.894 -4.919 1.00 97.00 148 LEU A C 1
ATOM 1129 O O . LEU A 1 148 ? -5.614 9.134 -6.100 1.00 97.00 148 LEU A O 1
ATOM 1133 N N . THR A 1 149 ? -5.054 9.275 -3.925 1.00 96.56 149 THR A N 1
ATOM 1134 C CA . THR A 1 149 ? -3.759 9.944 -4.105 1.00 96.56 149 THR A CA 1
ATOM 1135 C C . THR A 1 149 ? -2.635 9.060 -3.575 1.00 96.56 149 THR A C 1
ATOM 1137 O O . THR A 1 149 ? -2.891 8.050 -2.922 1.00 96.56 149 THR A O 1
ATOM 1140 N N . GLY A 1 150 ? -1.384 9.438 -3.824 1.00 94.19 150 GLY A N 1
ATOM 1141 C CA . GLY A 1 150 ? -0.256 8.975 -3.022 1.00 94.19 150 GLY A CA 1
ATOM 1142 C C . GLY A 1 150 ? -0.179 9.722 -1.689 1.00 94.19 150 GLY A C 1
ATOM 1143 O O . GLY A 1 150 ? -1.018 10.581 -1.380 1.00 94.19 150 GLY A O 1
ATOM 1144 N N . VAL A 1 151 ? 0.857 9.417 -0.916 1.00 91.75 151 VAL A N 1
ATOM 1145 C CA . VAL A 1 151 ? 1.224 10.147 0.299 1.00 91.75 151 VAL A CA 1
ATOM 1146 C C . VAL A 1 151 ? 2.700 10.517 0.246 1.00 91.75 151 VAL A C 1
ATOM 1148 O O . VAL A 1 151 ? 3.543 9.705 -0.128 1.00 91.75 151 VAL A O 1
ATOM 1151 N N . ASN A 1 152 ? 3.016 11.727 0.683 1.00 88.94 152 ASN A N 1
ATOM 1152 C CA . ASN A 1 152 ? 4.377 12.099 1.003 1.00 88.94 152 ASN A CA 1
ATOM 1153 C C . ASN A 1 152 ? 4.737 11.488 2.369 1.00 88.94 152 ASN A C 1
ATOM 1155 O O . ASN A 1 152 ? 4.144 11.891 3.373 1.00 88.94 152 ASN A O 1
ATOM 1159 N N . PRO A 1 153 ? 5.680 10.541 2.465 1.00 78.19 153 PRO A N 1
ATOM 1160 C CA . PRO A 1 153 ? 5.918 9.823 3.717 1.00 78.19 153 PRO A CA 1
ATOM 1161 C C . PRO A 1 153 ? 6.552 10.693 4.812 1.00 78.19 153 PRO A C 1
ATOM 1163 O O . PRO A 1 153 ? 6.426 10.361 5.983 1.00 78.19 153 PRO A O 1
ATOM 1166 N N . ILE A 1 154 ? 7.191 11.813 4.452 1.00 80.75 154 ILE A N 1
ATOM 1167 C CA . ILE A 1 154 ? 7.799 12.745 5.414 1.00 80.75 154 ILE A CA 1
ATOM 1168 C C . ILE A 1 154 ? 6.722 13.642 6.031 1.00 80.75 154 ILE A C 1
ATOM 1170 O O . ILE A 1 154 ? 6.671 13.844 7.237 1.00 80.75 154 ILE A O 1
ATOM 1174 N N . THR A 1 155 ? 5.839 14.200 5.201 1.00 86.12 155 THR A N 1
ATOM 1175 C CA . THR A 1 155 ? 4.843 15.184 5.660 1.00 86.12 155 THR A CA 1
ATOM 1176 C C . THR A 1 155 ? 3.479 14.576 5.981 1.00 86.12 155 THR A C 1
ATOM 1178 O O . THR A 1 155 ? 2.628 15.258 6.552 1.00 86.12 155 THR A O 1
ATOM 1181 N N . GLY A 1 156 ? 3.227 13.334 5.561 1.00 83.25 156 GLY A N 1
ATOM 1182 C CA . GLY A 1 156 ? 1.925 12.670 5.632 1.00 83.25 156 GLY A CA 1
ATOM 1183 C C . GLY A 1 156 ? 0.850 13.286 4.726 1.00 83.25 156 GLY A C 1
ATOM 1184 O O . GLY A 1 156 ? -0.319 12.908 4.815 1.00 83.25 156 GLY A O 1
ATOM 1185 N N . LYS A 1 157 ? 1.206 14.260 3.877 1.00 90.19 157 LYS A N 1
ATOM 1186 C CA . LYS A 1 157 ? 0.256 14.977 3.017 1.00 90.19 157 LYS A CA 1
ATOM 1187 C C . LYS A 1 157 ? -0.023 14.207 1.720 1.00 90.19 157 LYS A C 1
ATOM 1189 O O . LYS A 1 157 ? 0.847 13.465 1.268 1.00 90.19 157 LYS A O 1
ATOM 1194 N N . PRO A 1 158 ? -1.204 14.396 1.098 1.00 93.94 158 PRO A N 1
ATOM 1195 C CA . PRO A 1 158 ? -1.484 13.856 -0.229 1.00 93.94 158 PRO A CA 1
ATOM 1196 C C . PRO A 1 158 ? -0.442 14.299 -1.264 1.00 93.94 158 PRO A C 1
ATOM 1198 O O . PRO A 1 158 ? -0.075 15.472 -1.306 1.00 93.94 158 PRO A O 1
ATOM 1201 N N . GLU A 1 159 ? -0.023 13.371 -2.119 1.00 92.88 159 GLU A N 1
ATOM 1202 C CA . GLU A 1 159 ? 0.873 13.611 -3.258 1.00 92.88 159 GLU A CA 1
ATOM 1203 C C . GLU A 1 159 ? 0.386 12.806 -4.478 1.00 92.88 159 GLU A C 1
ATOM 1205 O O . GLU A 1 159 ? -0.588 12.054 -4.386 1.00 92.88 159 GLU A O 1
ATOM 1210 N N . LEU A 1 160 ? 1.019 12.959 -5.642 1.00 90.88 160 LEU A N 1
ATOM 1211 C CA . LEU A 1 160 ? 0.750 12.082 -6.781 1.00 90.88 160 LEU A CA 1
ATOM 1212 C C . LEU A 1 160 ? 1.019 10.620 -6.404 1.00 90.88 160 LEU A C 1
ATOM 1214 O O . LEU A 1 160 ? 1.949 10.307 -5.664 1.00 90.88 160 LEU A O 1
ATOM 1218 N N . PHE A 1 161 ? 0.169 9.722 -6.895 1.00 92.50 161 PHE A N 1
ATOM 1219 C CA . PHE A 1 161 ? 0.322 8.295 -6.638 1.00 92.50 161 PHE A CA 1
ATOM 1220 C C . PHE A 1 161 ? 1.540 7.738 -7.380 1.00 92.50 161 PHE A C 1
ATOM 1222 O O . PHE A 1 161 ? 1.699 7.978 -8.578 1.00 92.50 161 PHE A O 1
ATOM 1229 N N . GLY A 1 162 ? 2.365 6.962 -6.680 1.00 88.19 162 GLY A N 1
ATOM 1230 C CA . GLY A 1 162 ? 3.563 6.344 -7.232 1.00 88.19 162 GLY A CA 1
ATOM 1231 C C . GLY A 1 162 ? 4.501 5.848 -6.137 1.00 88.19 162 GLY A C 1
ATOM 1232 O O . GLY A 1 162 ? 4.080 5.610 -5.002 1.00 88.19 162 GLY A O 1
ATOM 1233 N N . SER A 1 163 ? 5.779 5.693 -6.489 1.00 86.62 163 SER A N 1
ATOM 1234 C CA . SER A 1 163 ? 6.826 5.335 -5.532 1.00 86.62 163 SER A CA 1
ATOM 1235 C C . SER A 1 163 ? 6.900 6.350 -4.397 1.00 86.62 163 SER A C 1
ATOM 1237 O O . SER A 1 163 ? 6.981 7.555 -4.630 1.00 86.62 163 SER A O 1
ATOM 1239 N N . THR A 1 164 ? 6.912 5.855 -3.163 1.00 84.38 164 THR A N 1
ATOM 1240 C CA . THR A 1 164 ? 7.040 6.703 -1.970 1.00 84.38 164 THR A CA 1
ATOM 1241 C C . THR A 1 164 ? 8.478 6.792 -1.462 1.00 84.38 164 THR A C 1
ATOM 1243 O O . THR A 1 164 ? 8.747 7.467 -0.475 1.00 84.38 164 THR A O 1
ATOM 1246 N N . GLY A 1 165 ? 9.421 6.072 -2.079 1.00 80.06 165 GLY A N 1
ATOM 1247 C CA . GLY A 1 165 ? 10.784 5.915 -1.559 1.00 80.06 165 GLY A CA 1
ATOM 1248 C C . GLY A 1 165 ? 10.884 5.033 -0.303 1.00 80.06 165 GLY A C 1
ATOM 1249 O O . GLY A 1 165 ? 11.986 4.792 0.197 1.00 80.06 165 GLY A O 1
ATOM 1250 N N . VAL A 1 166 ? 9.760 4.511 0.203 1.00 79.12 166 VAL A N 1
ATOM 1251 C CA . VAL A 1 166 ? 9.732 3.468 1.234 1.00 79.12 166 VAL A CA 1
ATOM 1252 C C . VAL A 1 166 ? 10.125 2.141 0.594 1.00 79.12 166 VAL A C 1
ATOM 1254 O O . VAL A 1 166 ? 9.572 1.731 -0.422 1.00 79.12 166 VAL A O 1
ATOM 1257 N N . THR A 1 167 ? 11.088 1.463 1.211 1.00 77.56 167 THR A N 1
ATOM 1258 C CA . THR A 1 167 ? 11.610 0.183 0.732 1.00 77.56 167 THR A CA 1
ATOM 1259 C C . THR A 1 167 ? 11.247 -0.923 1.715 1.00 77.56 167 THR A C 1
ATOM 1261 O O . THR A 1 167 ? 11.476 -0.774 2.915 1.00 77.56 167 THR A O 1
ATOM 1264 N N . ILE A 1 168 ? 10.709 -2.029 1.208 1.00 78.50 168 ILE A N 1
ATOM 1265 C CA . ILE A 1 168 ? 10.299 -3.199 1.992 1.00 78.50 168 ILE A CA 1
ATOM 1266 C C . ILE A 1 168 ? 11.236 -4.356 1.627 1.00 78.50 168 ILE A C 1
ATOM 1268 O O . ILE A 1 168 ? 11.379 -4.680 0.455 1.00 78.50 168 ILE A O 1
ATOM 1272 N N . ASN A 1 169 ? 11.910 -4.965 2.605 1.00 74.06 169 ASN A N 1
ATOM 1273 C CA . ASN A 1 169 ? 12.832 -6.092 2.371 1.00 74.06 169 ASN A CA 1
ATOM 1274 C C . ASN A 1 169 ? 12.244 -7.460 2.752 1.00 74.06 169 ASN A C 1
ATOM 1276 O O . ASN A 1 169 ? 12.979 -8.448 2.816 1.00 74.06 169 ASN A O 1
ATOM 1280 N N . CYS A 1 170 ? 10.952 -7.523 3.077 1.00 66.38 170 CYS A N 1
ATOM 1281 C CA . CYS A 1 170 ? 10.297 -8.781 3.398 1.00 66.38 170 CYS A CA 1
ATOM 1282 C C . CYS A 1 170 ? 10.211 -9.639 2.130 1.00 66.38 170 CYS A C 1
ATOM 1284 O O . CYS A 1 170 ? 9.622 -9.238 1.130 1.00 66.38 170 CYS A O 1
ATOM 1286 N N . ALA A 1 171 ? 10.826 -10.817 2.182 1.00 54.28 171 ALA A N 1
ATOM 1287 C CA . ALA A 1 171 ? 10.836 -11.777 1.091 1.00 54.28 171 ALA A CA 1
ATOM 1288 C C . ALA A 1 171 ? 9.432 -12.345 0.835 1.00 54.28 171 ALA A C 1
ATOM 1290 O O . ALA A 1 171 ? 8.762 -12.786 1.771 1.00 54.28 171 ALA A O 1
ATOM 1291 N N . VAL A 1 172 ? 9.020 -12.443 -0.431 1.00 55.56 172 VAL A N 1
ATOM 1292 C CA . VAL A 1 172 ? 7.958 -13.382 -0.819 1.00 55.56 172 VAL A CA 1
ATOM 1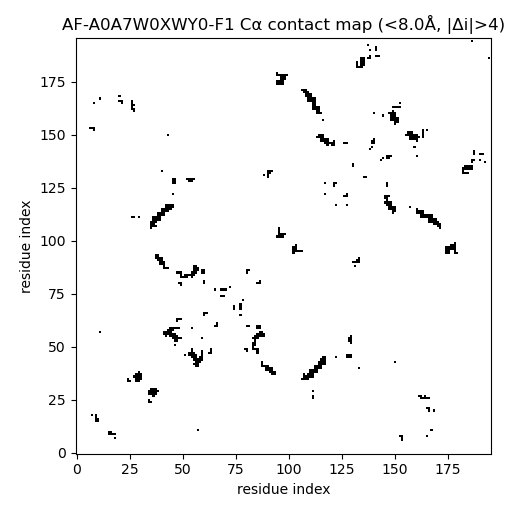293 C C . VAL A 1 172 ? 8.528 -14.794 -0.696 1.00 55.56 172 VAL A C 1
ATOM 1295 O O . VAL A 1 172 ? 9.263 -15.258 -1.560 1.00 55.56 172 VAL A O 1
ATOM 1298 N N . ILE A 1 173 ? 8.216 -15.495 0.394 1.00 55.38 173 ILE A N 1
ATOM 1299 C CA . ILE A 1 173 ? 8.710 -1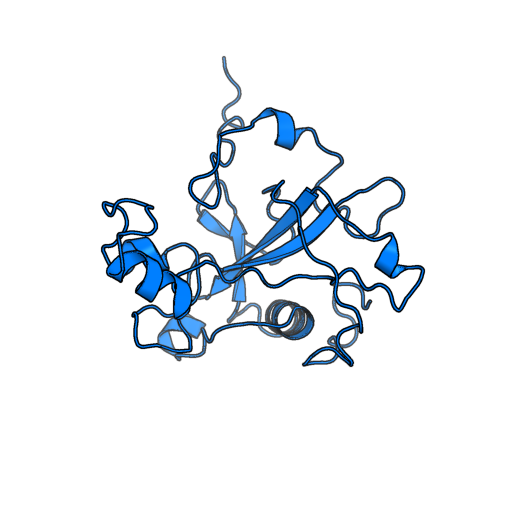6.863 0.647 1.00 55.38 173 ILE A CA 1
ATOM 1300 C C . ILE A 1 173 ? 7.744 -17.907 0.047 1.00 55.38 173 ILE A C 1
ATOM 1302 O O . ILE A 1 173 ? 7.423 -18.913 0.675 1.00 55.38 173 ILE A O 1
ATOM 1306 N N . GLY A 1 174 ? 7.213 -17.666 -1.156 1.00 58.28 174 GLY A N 1
ATOM 1307 C CA . GLY A 1 174 ? 6.218 -18.553 -1.762 1.00 58.28 174 GLY A CA 1
ATOM 1308 C C . GLY A 1 174 ? 6.082 -18.388 -3.271 1.00 58.28 174 GLY A C 1
ATOM 1309 O O . GLY A 1 174 ? 5.968 -17.277 -3.773 1.00 58.28 174 GLY A O 1
ATOM 1310 N N . PHE A 1 175 ? 6.055 -19.511 -3.986 1.00 63.22 175 PHE A N 1
ATOM 1311 C CA . PHE A 1 175 ? 5.819 -19.560 -5.429 1.00 63.22 175 PHE A CA 1
ATOM 1312 C C . PHE A 1 175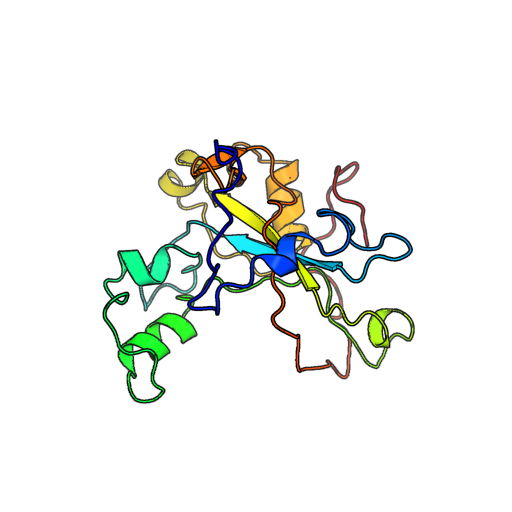 ? 4.425 -20.102 -5.712 1.00 63.22 175 PHE A C 1
ATOM 1314 O O . PHE A 1 175 ? 3.964 -21.043 -5.057 1.00 63.22 175 PHE A O 1
ATOM 1321 N N . THR A 1 176 ? 3.776 -19.569 -6.743 1.00 68.62 176 THR A N 1
ATOM 1322 C CA . THR A 1 176 ? 2.562 -20.186 -7.282 1.00 68.62 176 THR A CA 1
ATOM 1323 C C . THR A 1 176 ? 2.932 -21.211 -8.358 1.00 68.62 176 THR A C 1
ATOM 1325 O O . THR A 1 176 ? 3.780 -20.969 -9.221 1.00 68.62 176 THR A O 1
ATOM 1328 N N . LYS A 1 177 ? 2.297 -22.393 -8.332 1.00 73.00 177 LYS A N 1
ATOM 1329 C CA . LYS A 1 177 ? 2.498 -23.413 -9.382 1.00 73.00 177 LYS A CA 1
ATOM 1330 C C . LYS A 1 177 ? 1.960 -22.941 -10.735 1.00 73.00 177 LYS A C 1
ATOM 1332 O O . LYS A 1 177 ? 2.516 -23.275 -11.774 1.00 73.00 177 LYS A O 1
ATOM 1337 N N . GLN A 1 178 ? 0.859 -22.202 -10.703 1.00 69.56 178 GLN A N 1
ATOM 1338 C CA . GLN A 1 178 ? 0.208 -21.612 -11.864 1.00 69.56 178 GLN A CA 1
ATOM 1339 C C . GLN A 1 178 ? 0.104 -20.116 -11.620 1.00 69.56 178 GLN A C 1
ATOM 1341 O O . GLN A 1 178 ? -0.306 -19.717 -10.529 1.00 69.56 178 GLN A O 1
ATOM 1346 N N . ALA A 1 179 ? 0.459 -19.321 -12.625 1.00 65.75 179 ALA A N 1
ATOM 1347 C CA . ALA A 1 179 ? 0.256 -17.883 -12.582 1.00 65.75 179 ALA A CA 1
ATOM 1348 C C . ALA A 1 179 ? -1.230 -17.550 -12.339 1.00 65.75 179 ALA A C 1
ATOM 1350 O O . ALA A 1 179 ? -2.112 -18.319 -12.758 1.00 65.75 179 ALA A O 1
ATOM 1351 N N . PRO A 1 180 ? -1.542 -16.397 -11.722 1.00 69.06 180 PRO A N 1
ATOM 1352 C CA . PRO A 1 180 ? -2.868 -15.806 -11.841 1.00 69.06 180 PRO A CA 1
ATOM 1353 C C . PRO A 1 180 ? -3.274 -15.759 -13.321 1.00 69.06 180 PRO A C 1
ATOM 1355 O O . PRO A 1 180 ? -2.496 -15.344 -14.173 1.00 69.06 180 PRO A O 1
ATOM 1358 N N . ARG A 1 181 ? -4.485 -16.223 -13.651 1.00 71.19 181 ARG A N 1
ATOM 1359 C CA . ARG A 1 181 ? -4.896 -16.382 -15.060 1.00 71.19 181 ARG A CA 1
ATOM 1360 C C . ARG A 1 181 ? -5.043 -15.049 -15.799 1.00 71.19 181 ARG A C 1
ATOM 1362 O O . ARG A 1 181 ? -4.961 -15.040 -17.020 1.00 71.19 181 ARG A O 1
ATOM 1369 N N . MET A 1 182 ? -5.338 -13.972 -15.068 1.00 70.25 182 MET A N 1
ATOM 1370 C CA . MET A 1 182 ? -5.519 -12.607 -15.567 1.00 70.25 182 MET A CA 1
ATOM 1371 C C . MET A 1 182 ? -5.652 -11.649 -14.372 1.00 70.25 182 MET A C 1
ATOM 1373 O O . MET A 1 182 ? -6.143 -12.061 -13.316 1.00 70.25 182 MET A O 1
ATOM 1377 N N . ALA A 1 183 ? -5.274 -10.381 -14.546 1.00 72.06 183 ALA A N 1
ATOM 1378 C CA . ALA A 1 183 ? -5.635 -9.316 -13.611 1.00 72.06 183 ALA A CA 1
ATOM 1379 C C . ALA A 1 183 ? -7.165 -9.167 -13.501 1.00 72.06 183 ALA A C 1
ATOM 1381 O O . ALA A 1 183 ? -7.907 -9.461 -14.441 1.00 72.06 183 ALA A O 1
ATOM 1382 N N . LEU A 1 184 ? -7.659 -8.673 -12.367 1.00 80.88 184 LEU A N 1
ATOM 1383 C CA . LEU A 1 184 ? -9.095 -8.433 -12.181 1.00 80.88 184 LEU A CA 1
ATOM 1384 C C . LEU A 1 184 ? -9.601 -7.226 -12.987 1.00 80.88 184 LEU A C 1
ATOM 1386 O O . LEU A 1 184 ? -10.812 -7.068 -13.154 1.00 80.88 184 LEU A O 1
ATOM 1390 N N . ALA A 1 185 ? -8.695 -6.376 -13.476 1.00 83.25 185 ALA A N 1
ATOM 1391 C CA . ALA A 1 185 ? -8.993 -5.264 -14.369 1.00 83.25 185 ALA A CA 1
ATOM 1392 C C . ALA A 1 185 ? -7.896 -5.097 -15.441 1.00 83.25 185 ALA A C 1
ATOM 1394 O O . ALA A 1 185 ? -6.727 -5.349 -15.153 1.00 83.25 185 ALA A O 1
ATOM 1395 N N . PRO A 1 186 ? -8.226 -4.648 -16.667 1.00 84.31 186 PRO A N 1
ATOM 1396 C CA . PRO A 1 186 ? -7.223 -4.208 -17.637 1.00 84.31 186 PRO A CA 1
ATOM 1397 C C . PRO A 1 186 ? -6.671 -2.830 -17.252 1.00 84.31 186 PRO A C 1
ATOM 1399 O O . PRO A 1 186 ? -7.392 -2.041 -16.649 1.00 84.31 186 PRO A O 1
ATOM 1402 N N . ASN A 1 187 ? -5.438 -2.504 -17.640 1.00 82.62 187 ASN A N 1
ATOM 1403 C CA . ASN A 1 187 ? -4.889 -1.153 -17.476 1.00 82.62 187 ASN A CA 1
ATOM 1404 C C . ASN A 1 187 ? -5.638 -0.114 -18.332 1.00 82.62 187 ASN A C 1
ATOM 1406 O O . ASN A 1 187 ? -6.101 -0.408 -19.435 1.00 82.62 187 ASN A O 1
ATOM 1410 N N . VAL A 1 188 ? -5.746 1.118 -17.831 1.00 85.94 188 VAL A N 1
ATOM 1411 C CA . VAL A 1 188 ? -6.354 2.245 -18.555 1.00 85.94 188 VAL A CA 1
ATOM 1412 C C . VAL A 1 188 ? -5.463 2.668 -19.7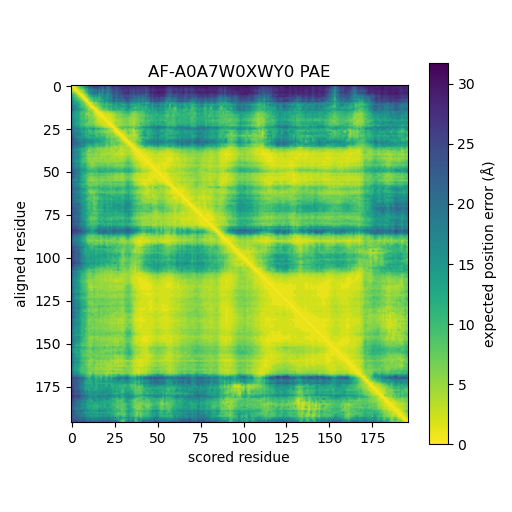38 1.00 85.94 188 VAL A C 1
ATOM 1414 O O . VAL A 1 188 ? -4.245 2.782 -19.568 1.00 85.94 188 VAL A O 1
ATOM 1417 N N . PRO A 1 189 ? -6.036 2.954 -20.929 1.00 84.56 189 PRO A N 1
ATOM 1418 C CA . PRO A 1 189 ? -5.269 3.435 -22.080 1.00 84.56 189 PRO A CA 1
ATOM 1419 C C . PRO A 1 189 ? -4.489 4.720 -21.777 1.00 84.56 189 PRO A C 1
ATOM 1421 O O . PRO A 1 189 ? -5.049 5.674 -21.241 1.00 84.56 189 PRO A O 1
ATOM 1424 N N . GLY A 1 190 ? -3.205 4.757 -22.146 1.00 77.38 190 GLY A N 1
ATOM 1425 C CA . GLY A 1 190 ? -2.348 5.931 -21.931 1.00 77.38 190 GLY A CA 1
ATOM 1426 C C . GLY A 1 190 ? -1.992 6.203 -20.465 1.00 77.38 190 GLY A C 1
ATOM 1427 O O . GLY A 1 190 ? -1.531 7.299 -20.154 1.00 77.38 190 GLY A O 1
ATOM 1428 N N . SER A 1 191 ? -2.215 5.235 -19.567 1.00 77.12 191 SER A N 1
ATOM 1429 C CA . SER A 1 191 ? -1.768 5.312 -18.175 1.00 77.12 191 SER A CA 1
ATOM 1430 C C . SER A 1 191 ? -0.265 5.593 -18.095 1.00 77.12 191 SER A C 1
ATOM 1432 O O . SER A 1 191 ? 0.532 4.986 -18.807 1.00 77.12 191 SER A O 1
ATOM 1434 N N . GLN A 1 192 ? 0.125 6.480 -17.176 1.00 71.31 192 GLN A N 1
ATOM 1435 C CA . GLN A 1 192 ? 1.532 6.727 -16.830 1.00 71.31 192 GLN A CA 1
ATOM 1436 C C . GLN A 1 192 ? 2.205 5.515 -16.164 1.00 71.31 192 GLN A C 1
ATOM 1438 O O . GLN A 1 192 ? 3.420 5.495 -15.991 1.00 71.31 192 GLN A O 1
ATOM 1443 N N . PHE A 1 193 ? 1.409 4.520 -15.765 1.00 76.19 193 PHE A N 1
ATOM 1444 C CA . PHE A 1 193 ? 1.887 3.250 -15.249 1.00 76.19 193 PHE A CA 1
ATOM 1445 C C . PHE A 1 193 ? 1.953 2.255 -16.413 1.00 76.19 193 PHE A C 1
ATOM 1447 O O . PHE A 1 193 ? 0.903 1.978 -17.007 1.00 76.19 193 PHE A O 1
ATOM 1454 N N . PRO A 1 194 ? 3.150 1.763 -16.776 1.00 59.59 194 PRO A N 1
ATOM 1455 C CA . PRO A 1 194 ? 3.315 0.919 -17.948 1.00 59.59 194 PRO A CA 1
ATOM 1456 C C . PRO A 1 194 ? 2.478 -0.363 -17.811 1.00 59.59 194 PRO A C 1
ATOM 1458 O O . PRO A 1 194 ? 2.428 -0.943 -16.722 1.00 59.59 194 PRO A O 1
ATOM 1461 N N . PRO A 1 195 ? 1.797 -0.801 -18.886 1.00 57.78 195 PRO A N 1
ATOM 1462 C CA . PRO A 1 195 ? 1.163 -2.109 -18.902 1.00 57.78 195 PRO A CA 1
ATOM 1463 C C . PRO A 1 195 ? 2.236 -3.198 -18.795 1.00 57.78 195 PRO A C 1
ATOM 1465 O O . PRO A 1 195 ? 3.286 -3.086 -19.431 1.00 57.78 195 PRO A O 1
ATOM 1468 N N . ARG A 1 196 ? 1.951 -4.227 -17.994 1.00 57.91 196 ARG A N 1
ATOM 1469 C CA . ARG A 1 196 ? 2.747 -5.456 -17.937 1.00 57.91 196 ARG A CA 1
ATOM 1470 C C . ARG A 1 196 ? 2.326 -6.419 -19.039 1.00 57.91 196 ARG A C 1
ATOM 1472 O O . ARG A 1 196 ? 1.095 -6.544 -19.251 1.00 57.91 196 ARG A O 1
#

Solvent-accessible surface area (backbone atoms only — not comparable to full-atom values): 11468 Å² total; per-residue (Å²): 130,85,64,88,84,70,77,63,90,57,52,98,70,98,50,78,71,58,78,70,62,76,72,49,82,64,74,71,33,53,90,37,93,93,45,58,33,36,50,30,36,34,25,50,46,57,35,60,54,62,88,29,88,36,14,22,3,63,46,26,39,57,76,70,68,47,71,86,55,68,98,46,97,80,34,61,64,61,52,48,27,41,73,33,30,34,35,42,57,78,23,56,62,73,73,41,10,73,70,39,82,71,36,54,69,56,70,39,60,29,28,34,31,28,38,33,29,58,28,73,61,18,53,76,68,68,64,39,59,59,71,80,42,46,39,51,52,53,36,40,38,71,76,34,56,75,35,29,25,5,41,36,79,83,78,70,40,81,37,78,65,47,66,47,73,46,75,43,67,75,62,76,90,70,74,36,75,61,58,82,92,65,73,93,43,76,69,53,88,90,47,94,65,78,83,132